Protein AF-A0A2G9LNF2-F1 (afdb_monomer_lite)

Sequence (199 aa):
MGVLDTYPKESLAWLTGKERAQLLYHAELLRQKLEDNHARLCRVHGDFHQHNIMLSEPSANDPADNGITLLDASRFIWGEPADDVICMGINYLHQAIRTTGRFTGPYRELFDEFYNTYVEASHDKAIEQVIPLFFAFRSVVVAHPVFIPDQSDDVRRTMVMLALGLLKEGRFSTRLVDRLLDTMAAQKPSTGDAGGAGA

Radius of gyration: 18.97 Å; chains: 1; bounding box: 48×53×58 Å

pLDDT: mean 91.94, std 11.44, range [39.81, 98.56]

Structure (mmCIF, N/CA/C/O backbone):
data_AF-A0A2G9LNF2-F1
#
_entry.id   AF-A0A2G9LNF2-F1
#
loop_
_atom_site.group_PDB
_atom_site.id
_atom_site.type_symbol
_atom_site.label_atom_id
_atom_site.label_alt_id
_atom_site.label_comp_id
_atom_site.label_asym_id
_atom_site.label_entity_id
_atom_site.label_seq_id
_atom_site.pdbx_PDB_ins_code
_atom_site.Cartn_x
_atom_site.Cartn_y
_atom_site.Cartn_z
_atom_site.occupancy
_atom_site.B_iso_or_equiv
_atom_site.auth_seq_id
_atom_site.auth_comp_id
_atom_site.auth_asym_id
_atom_site.auth_atom_id
_atom_site.pdbx_PDB_model_num
ATOM 1 N N . MET A 1 1 ? -3.919 -12.065 6.248 1.00 78.38 1 MET A N 1
ATOM 2 C CA . MET A 1 1 ? -3.290 -10.939 6.981 1.00 78.38 1 MET A CA 1
ATOM 3 C C . MET A 1 1 ? -2.797 -11.391 8.363 1.00 78.38 1 MET A C 1
ATOM 5 O O . MET A 1 1 ? -3.313 -10.928 9.372 1.00 78.38 1 MET A O 1
ATOM 9 N N . GLY A 1 2 ? -1.799 -12.282 8.432 1.00 85.38 2 GLY A N 1
ATOM 10 C CA . GLY A 1 2 ? -1.292 -12.794 9.722 1.00 85.38 2 GLY A CA 1
ATOM 11 C C . GLY A 1 2 ? -0.537 -11.756 10.565 1.00 85.38 2 GLY A C 1
ATOM 12 O O . GLY A 1 2 ? -0.431 -11.895 11.773 1.00 85.38 2 GLY A O 1
ATOM 13 N N . VAL A 1 3 ? -0.074 -10.659 9.955 1.00 91.50 3 VAL A N 1
ATOM 14 C CA . VAL A 1 3 ? 0.611 -9.558 10.660 1.00 91.50 3 VAL A CA 1
ATOM 15 C C . VAL A 1 3 ? -0.269 -8.860 11.707 1.00 91.50 3 VAL A C 1
ATOM 17 O O . VAL A 1 3 ? 0.235 -8.278 12.656 1.00 91.50 3 VAL A O 1
ATOM 20 N N . LEU A 1 4 ? -1.599 -8.947 11.595 1.00 92.12 4 LEU A N 1
ATOM 21 C CA . LEU A 1 4 ? -2.492 -8.446 12.644 1.00 92.12 4 LEU A CA 1
ATOM 22 C C . LEU A 1 4 ? -2.381 -9.259 13.942 1.00 92.12 4 LEU A C 1
ATOM 24 O O . LEU A 1 4 ? -2.702 -8.749 15.012 1.00 92.12 4 LEU A O 1
ATOM 28 N N . ASP A 1 5 ? -1.931 -10.511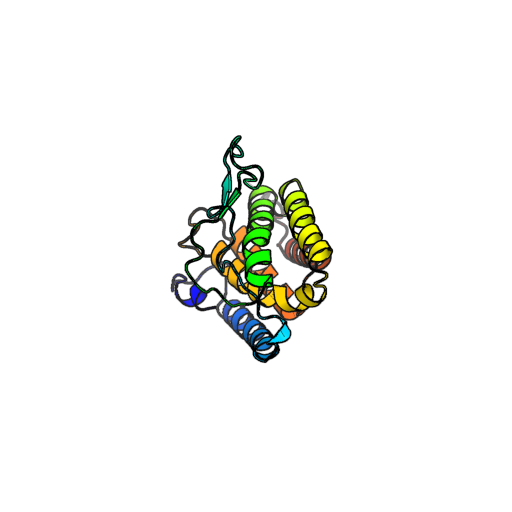 13.871 1.00 92.00 5 ASP A N 1
ATOM 29 C CA . ASP A 1 5 ? -1.792 -11.386 15.038 1.00 92.00 5 ASP A CA 1
ATOM 30 C C . ASP A 1 5 ? -0.547 -11.056 15.869 1.00 92.00 5 ASP A C 1
ATOM 32 O O . ASP A 1 5 ? -0.475 -11.434 17.037 1.00 92.00 5 ASP A O 1
ATOM 36 N N . THR A 1 6 ? 0.390 -10.288 15.300 1.00 94.06 6 THR A N 1
ATOM 37 C CA . THR A 1 6 ? 1.573 -9.761 15.995 1.00 94.06 6 THR A CA 1
ATOM 38 C C . THR A 1 6 ? 1.355 -8.369 16.582 1.00 94.06 6 THR A C 1
ATOM 40 O O . THR A 1 6 ? 2.260 -7.825 17.216 1.00 94.06 6 THR A O 1
ATOM 43 N N . TYR A 1 7 ? 0.167 -7.784 16.400 1.00 94.44 7 TYR A N 1
ATOM 44 C CA . TYR A 1 7 ? -0.181 -6.535 17.066 1.00 94.44 7 TYR A CA 1
ATOM 45 C C . TYR A 1 7 ? -0.212 -6.734 18.587 1.00 94.44 7 TYR A C 1
ATOM 47 O O . TYR A 1 7 ? -0.543 -7.830 19.058 1.00 94.44 7 TYR A O 1
ATOM 55 N N . PRO A 1 8 ? 0.075 -5.677 19.366 1.00 90.31 8 PRO A N 1
ATOM 56 C CA . PRO A 1 8 ? -0.033 -5.754 20.811 1.00 90.31 8 PRO A CA 1
ATOM 57 C C . PRO A 1 8 ? -1.442 -6.179 21.256 1.00 90.31 8 PRO A C 1
ATOM 59 O O . PRO A 1 8 ? -2.438 -5.875 20.594 1.00 90.31 8 PRO A O 1
ATOM 62 N N . LYS A 1 9 ? -1.516 -6.945 22.351 1.00 82.50 9 LYS A N 1
ATOM 63 C CA . LYS A 1 9 ? -2.775 -7.538 22.845 1.00 82.50 9 LYS A CA 1
ATOM 64 C C . LYS A 1 9 ? -3.591 -6.553 23.675 1.00 82.50 9 LYS A C 1
ATOM 66 O O . LYS A 1 9 ? -4.784 -6.765 23.885 1.00 82.50 9 LYS A O 1
ATOM 71 N N . GLU A 1 10 ? -2.943 -5.506 24.168 1.00 84.12 10 GLU A N 1
ATOM 72 C CA . GLU A 1 10 ? -3.578 -4.363 24.793 1.00 84.12 10 GLU A CA 1
ATOM 73 C C . GLU A 1 10 ? -4.520 -3.638 23.825 1.00 84.12 10 GLU A C 1
ATOM 75 O O . GLU A 1 10 ? -4.386 -3.689 22.601 1.00 84.12 10 GLU A O 1
ATOM 80 N N . SER A 1 11 ? -5.516 -2.961 24.394 1.00 80.38 11 SER A N 1
ATOM 81 C CA . SER A 1 11 ? -6.486 -2.205 23.610 1.00 80.38 11 SER A CA 1
ATOM 82 C C . SER A 1 11 ? -5.796 -1.062 22.866 1.00 80.38 11 SER A C 1
ATOM 84 O O . SER A 1 11 ? -5.241 -0.157 23.486 1.00 80.38 11 SER A O 1
ATOM 86 N N . LEU A 1 12 ? -5.895 -1.065 21.537 1.00 90.69 12 LEU A N 1
ATOM 87 C CA . LEU A 1 12 ? -5.416 0.016 20.681 1.00 90.69 12 LEU A CA 1
ATOM 88 C C . LEU A 1 12 ? -6.525 1.062 20.528 1.00 90.69 12 LEU A C 1
ATOM 90 O O . LEU A 1 12 ? -7.573 0.775 19.951 1.00 90.69 12 LEU A O 1
ATOM 94 N N . ALA A 1 13 ? -6.304 2.286 21.016 1.00 91.56 13 ALA A N 1
ATOM 95 C CA . ALA A 1 13 ? -7.302 3.364 20.959 1.00 91.56 13 ALA A CA 1
ATOM 96 C C . ALA A 1 13 ? -7.757 3.699 19.523 1.00 91.56 13 ALA A C 1
ATOM 98 O O . ALA A 1 13 ? -8.878 4.152 19.300 1.00 91.56 13 ALA A O 1
ATOM 99 N N . TRP A 1 14 ? -6.894 3.443 18.541 1.00 93.94 14 TRP A N 1
ATOM 100 C CA . TRP A 1 14 ? -7.096 3.771 17.133 1.00 93.94 14 TRP A CA 1
ATOM 101 C C . TRP A 1 14 ? -7.662 2.621 16.281 1.00 93.94 14 TRP A C 1
ATOM 103 O O . TRP A 1 14 ? -8.062 2.875 15.140 1.00 93.94 14 TRP A O 1
ATOM 113 N N . LEU A 1 15 ? -7.718 1.390 16.815 1.00 95.12 15 LEU A N 1
ATOM 114 C CA . LEU A 1 15 ? -8.215 0.195 16.124 1.00 95.12 15 LEU A CA 1
ATOM 115 C C . LEU A 1 15 ? -9.034 -0.699 17.059 1.00 95.12 15 LEU A C 1
ATOM 117 O O . LEU A 1 15 ? -8.502 -1.441 17.884 1.00 95.12 15 LEU A O 1
ATOM 121 N N . THR A 1 16 ? -10.349 -0.691 16.868 1.00 93.81 16 THR A N 1
ATOM 122 C CA . THR A 1 16 ? -11.268 -1.538 17.630 1.00 93.81 16 THR A CA 1
ATOM 123 C C . THR A 1 16 ? -11.254 -2.990 17.143 1.00 93.81 16 THR A C 1
ATOM 125 O O . THR A 1 16 ? -11.001 -3.284 15.971 1.00 93.81 16 THR A O 1
ATOM 128 N N . GLY A 1 17 ? -11.641 -3.927 18.017 1.00 92.62 17 GLY A N 1
ATOM 129 C CA . GLY A 1 17 ? -11.820 -5.334 17.633 1.00 92.62 17 GLY A CA 1
ATOM 130 C C . GLY A 1 17 ? -12.848 -5.534 16.509 1.00 92.62 17 GLY A C 1
ATOM 131 O O . GLY A 1 17 ? -12.667 -6.398 15.652 1.00 92.62 17 GLY A O 1
ATOM 132 N N . LYS A 1 18 ? -13.891 -4.691 16.453 1.00 94.81 18 LYS A N 1
ATOM 133 C CA . LYS A 1 18 ? -14.892 -4.704 15.375 1.00 94.81 18 LYS A CA 1
ATOM 134 C C . LYS A 1 18 ? -14.287 -4.279 14.035 1.00 94.81 18 LYS A C 1
ATOM 136 O O . LYS A 1 18 ? -14.521 -4.952 13.037 1.00 94.81 18 LYS A O 1
ATOM 141 N N . GLU A 1 19 ? -13.509 -3.198 14.003 1.00 95.69 19 GLU A N 1
ATOM 142 C CA . GLU A 1 19 ? -12.810 -2.745 12.790 1.00 95.69 19 GLU A CA 1
ATOM 143 C C . GLU A 1 19 ? -11.789 -3.798 12.319 1.00 95.69 19 GLU A C 1
ATOM 145 O O . GLU A 1 19 ? -11.748 -4.115 11.129 1.00 95.69 19 GLU A O 1
ATOM 150 N N . ARG A 1 20 ? -11.044 -4.431 13.242 1.00 95.12 20 ARG A N 1
ATOM 151 C CA . ARG A 1 20 ? -10.142 -5.555 12.922 1.00 95.12 20 ARG A CA 1
ATOM 152 C C . ARG A 1 20 ? -10.892 -6.733 12.294 1.00 95.12 20 ARG A C 1
ATOM 154 O O . ARG A 1 20 ? -10.450 -7.264 11.277 1.00 95.12 20 ARG A O 1
ATOM 161 N N . ALA A 1 21 ? -12.030 -7.131 12.862 1.00 95.38 21 ALA A N 1
ATOM 162 C CA . ALA A 1 21 ? -12.852 -8.202 12.302 1.00 95.38 21 ALA A CA 1
ATOM 163 C C . ALA A 1 21 ? -13.387 -7.842 10.904 1.00 95.38 21 ALA A C 1
ATOM 165 O O . ALA A 1 21 ? -13.388 -8.685 10.010 1.00 95.38 21 ALA A O 1
ATOM 166 N N . GLN A 1 22 ? -13.787 -6.584 10.687 1.00 97.56 22 GLN A N 1
ATOM 167 C CA . GLN A 1 22 ? -14.248 -6.112 9.380 1.00 97.56 22 GLN A CA 1
ATOM 168 C C . GLN A 1 22 ? -13.138 -6.130 8.320 1.00 97.56 22 GLN A C 1
ATOM 170 O O . GLN A 1 22 ? -13.400 -6.554 7.196 1.00 97.56 22 GLN A O 1
ATOM 175 N N . LEU A 1 23 ? -11.911 -5.720 8.664 1.00 97.19 23 LEU A N 1
ATOM 176 C CA . LEU A 1 23 ? -10.752 -5.829 7.768 1.00 97.19 23 LEU A CA 1
ATOM 177 C C . LEU A 1 23 ? -10.547 -7.273 7.300 1.00 97.19 23 LEU A C 1
ATOM 179 O O . LEU A 1 23 ? -10.454 -7.528 6.100 1.00 97.19 23 LEU A O 1
ATOM 183 N N . LEU A 1 24 ? -10.499 -8.214 8.248 1.00 97.25 24 LEU A N 1
ATOM 184 C CA . LEU A 1 24 ? -10.294 -9.633 7.956 1.00 97.25 24 LEU A CA 1
ATOM 185 C C . LEU A 1 24 ? -11.430 -10.200 7.097 1.00 97.25 24 LEU A C 1
ATOM 187 O O . LEU A 1 24 ? -11.159 -10.865 6.103 1.00 97.25 24 LEU A O 1
ATOM 191 N N . TYR A 1 25 ? -12.681 -9.880 7.435 1.00 97.75 25 TYR A N 1
ATOM 192 C CA . TYR A 1 25 ? -13.858 -10.324 6.689 1.00 97.75 25 TYR A CA 1
ATOM 193 C C . TYR A 1 25 ? -13.831 -9.863 5.227 1.00 97.75 25 TYR A C 1
ATOM 195 O O . TYR A 1 25 ? -13.941 -10.683 4.319 1.00 97.75 25 TYR A O 1
ATOM 203 N N . HIS A 1 26 ? -13.663 -8.561 4.974 1.00 98.00 26 HIS A N 1
ATOM 204 C CA . HIS A 1 26 ? -13.711 -8.052 3.601 1.00 98.00 26 HIS A CA 1
ATOM 205 C C . HIS A 1 26 ? -12.505 -8.491 2.767 1.00 98.00 26 HIS A C 1
ATOM 207 O O . HIS A 1 26 ? -12.649 -8.751 1.574 1.00 98.00 26 HIS A O 1
ATOM 213 N N . ALA A 1 27 ? -11.329 -8.611 3.380 1.00 97.56 27 ALA A N 1
ATOM 214 C CA . ALA A 1 27 ? -10.168 -9.142 2.686 1.00 97.56 27 ALA A CA 1
ATOM 215 C C . ALA A 1 27 ? -10.327 -10.614 2.318 1.00 97.56 27 ALA A C 1
ATOM 217 O O . ALA A 1 27 ? -9.928 -11.000 1.226 1.00 97.56 27 ALA A O 1
ATOM 218 N N . GLU A 1 28 ? -10.946 -11.419 3.181 1.00 97.06 28 GLU A N 1
ATOM 219 C CA . GLU A 1 28 ? -11.234 -12.817 2.866 1.00 97.06 28 GLU A CA 1
ATOM 220 C C . GLU A 1 28 ? -12.191 -12.940 1.672 1.00 97.06 28 GLU A C 1
ATOM 222 O O . GLU A 1 28 ? -11.937 -13.728 0.764 1.00 97.06 28 GLU A O 1
ATOM 227 N N . LEU A 1 29 ? -13.223 -12.090 1.595 1.00 95.31 29 LEU A N 1
ATOM 228 C CA . LEU A 1 29 ? -14.120 -12.053 0.433 1.00 95.31 29 LEU A CA 1
ATOM 229 C C . LEU A 1 29 ? -13.389 -11.729 -0.877 1.00 95.31 29 LEU A C 1
ATOM 231 O O . LEU A 1 29 ? -13.746 -12.269 -1.923 1.00 95.31 29 LEU A O 1
ATOM 235 N N . LEU A 1 30 ? -12.398 -10.833 -0.853 1.00 94.62 30 LEU A N 1
ATOM 236 C CA . LEU A 1 30 ? -11.597 -10.534 -2.043 1.00 94.62 30 LEU A CA 1
ATOM 237 C C . LEU A 1 30 ? -10.588 -11.640 -2.346 1.00 94.62 30 LEU A C 1
ATOM 239 O O . LEU A 1 30 ? -10.430 -11.995 -3.509 1.00 94.62 30 LEU A O 1
ATOM 243 N N . ARG A 1 31 ? -9.955 -12.225 -1.323 1.00 94.94 31 ARG A N 1
ATOM 244 C CA . ARG A 1 31 ? -9.024 -13.348 -1.483 1.00 94.94 31 ARG A CA 1
ATOM 245 C C . ARG A 1 31 ? -9.693 -14.513 -2.212 1.00 94.94 31 ARG A C 1
ATOM 247 O O . ARG A 1 31 ? -9.123 -15.017 -3.171 1.00 94.94 31 ARG A O 1
ATOM 254 N N . GLN A 1 32 ? -10.917 -14.872 -1.822 1.00 94.00 32 GLN A N 1
ATOM 255 C CA . GLN A 1 32 ? -11.685 -15.942 -2.470 1.00 94.00 32 GLN A CA 1
ATOM 256 C C . GLN A 1 32 ? -11.945 -15.672 -3.958 1.00 94.00 32 GLN A C 1
ATOM 258 O O . GLN A 1 32 ? -11.904 -16.594 -4.762 1.00 94.00 32 GLN A O 1
ATOM 263 N N . LYS A 1 33 ? -12.155 -14.411 -4.361 1.00 89.25 33 LYS A N 1
ATOM 264 C CA . LYS A 1 33 ? -12.329 -14.054 -5.783 1.00 89.25 33 LYS A CA 1
ATOM 265 C C . LYS A 1 33 ? -11.050 -14.213 -6.610 1.00 89.25 33 LYS A C 1
ATOM 267 O O . LYS A 1 33 ? -11.134 -14.283 -7.832 1.00 89.25 33 LYS A O 1
ATOM 272 N N . LEU A 1 34 ? -9.884 -14.202 -5.965 1.00 87.88 34 LEU A N 1
ATOM 273 C CA . LEU A 1 34 ? -8.579 -14.283 -6.623 1.00 87.88 34 LEU A CA 1
ATOM 274 C C . LEU A 1 34 ? -7.996 -15.695 -6.622 1.00 87.88 34 LEU A C 1
ATOM 276 O O . LEU A 1 34 ? -7.073 -15.942 -7.390 1.00 87.88 34 LEU A O 1
ATOM 280 N N . GLU A 1 35 ? -8.519 -16.594 -5.785 1.00 86.00 35 GLU A N 1
ATOM 281 C CA . GLU A 1 35 ? -7.961 -17.931 -5.554 1.00 86.00 35 GLU A CA 1
ATOM 282 C C . GLU A 1 35 ? -7.787 -18.729 -6.854 1.00 86.00 35 GLU A C 1
ATOM 284 O O . GLU A 1 35 ? -6.723 -19.297 -7.075 1.00 86.00 35 GLU A O 1
ATOM 289 N N . ASP A 1 36 ? -8.763 -18.648 -7.762 1.00 84.25 36 ASP A N 1
ATOM 290 C CA . ASP A 1 36 ? -8.740 -19.363 -9.045 1.00 84.25 36 ASP A CA 1
ATOM 291 C C . ASP A 1 36 ? -8.249 -18.504 -10.229 1.00 84.25 36 ASP A C 1
ATOM 293 O O . ASP A 1 36 ? -8.275 -18.934 -11.386 1.00 84.25 36 ASP A O 1
ATOM 297 N N . ASN A 1 37 ? -7.798 -17.266 -9.987 1.00 86.38 37 ASN A N 1
ATOM 298 C CA . ASN A 1 37 ? -7.391 -16.348 -11.054 1.00 86.38 37 ASN A CA 1
ATOM 299 C C . ASN A 1 37 ? -5.924 -16.545 -11.469 1.00 86.38 37 ASN A C 1
ATOM 301 O O . ASN A 1 37 ? -5.087 -15.644 -11.373 1.00 86.38 37 ASN A O 1
ATOM 305 N N . HIS A 1 38 ? -5.612 -17.736 -11.977 1.00 89.19 38 HIS A N 1
ATOM 306 C CA . HIS A 1 38 ? -4.252 -18.107 -12.384 1.00 89.19 38 HIS A CA 1
ATOM 307 C C . HIS A 1 38 ? -3.701 -17.260 -13.540 1.00 89.19 38 HIS A C 1
ATOM 309 O O . HIS A 1 38 ? -2.488 -17.177 -13.710 1.00 89.19 38 HIS A O 1
ATOM 315 N N . ALA A 1 39 ? -4.566 -16.600 -14.319 1.00 91.06 39 ALA A N 1
ATOM 316 C CA . ALA A 1 39 ? -4.159 -15.743 -15.434 1.00 91.06 39 ALA A CA 1
ATOM 317 C C . ALA A 1 39 ? -3.320 -14.530 -14.994 1.00 91.06 39 ALA A C 1
ATOM 319 O O . ALA A 1 39 ? -2.625 -13.937 -15.815 1.00 91.06 39 ALA A O 1
ATOM 320 N N . ARG A 1 40 ? -3.384 -14.161 -13.709 1.00 92.00 40 ARG A N 1
ATOM 321 C CA . ARG A 1 40 ? -2.615 -13.055 -13.125 1.00 92.00 40 ARG A CA 1
ATOM 322 C C . ARG A 1 40 ? -1.340 -13.501 -12.418 1.00 92.00 40 ARG A C 1
ATOM 324 O O . ARG A 1 40 ? -0.603 -12.653 -11.927 1.00 92.00 40 ARG A O 1
ATOM 331 N N . LEU A 1 41 ? -1.087 -14.808 -12.340 1.00 92.56 41 LEU A N 1
ATOM 332 C CA . LEU A 1 41 ? 0.102 -15.331 -11.686 1.00 92.56 41 LEU A CA 1
ATOM 333 C C . LEU A 1 4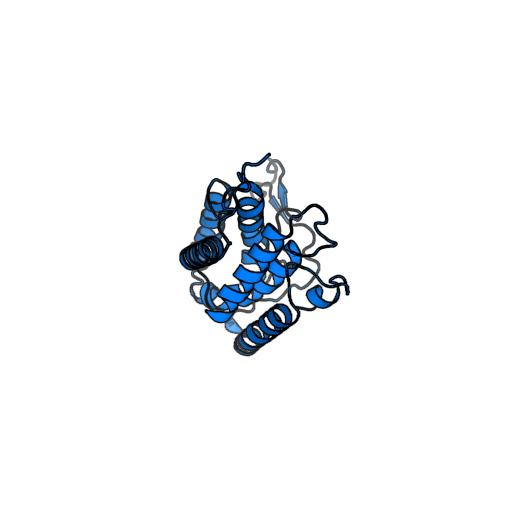1 ? 1.339 -14.912 -12.483 1.00 92.56 41 LEU A C 1
ATOM 335 O O . LEU A 1 41 ? 1.521 -15.323 -13.629 1.00 92.56 41 LEU A O 1
ATOM 339 N N . CYS A 1 42 ? 2.204 -14.112 -11.871 1.00 93.56 42 CYS A N 1
ATOM 340 C CA . CYS A 1 42 ? 3.442 -13.671 -12.493 1.00 93.56 42 CYS A CA 1
ATOM 341 C C . CYS A 1 42 ? 4.618 -13.810 -11.536 1.00 93.56 42 CYS A C 1
ATOM 343 O O . CYS A 1 42 ? 4.457 -14.088 -10.342 1.00 93.56 42 CYS A O 1
ATOM 345 N N . ARG A 1 43 ? 5.822 -13.621 -12.082 1.00 95.12 43 ARG A N 1
ATOM 346 C CA . ARG A 1 43 ? 7.000 -13.497 -11.240 1.00 95.12 43 ARG A CA 1
ATOM 347 C C . ARG A 1 43 ? 6.926 -12.178 -10.478 1.00 95.12 43 ARG A C 1
ATOM 349 O O . ARG A 1 43 ? 6.701 -11.142 -11.097 1.00 95.12 43 ARG A O 1
ATOM 356 N N . VAL A 1 44 ? 7.122 -12.238 -9.169 1.00 95.44 44 VAL A N 1
ATOM 357 C CA . VAL A 1 44 ? 7.089 -11.079 -8.265 1.00 95.44 44 VAL A CA 1
ATOM 358 C C . VAL A 1 44 ? 8.349 -11.041 -7.409 1.00 95.44 44 VAL A C 1
ATOM 360 O O . VAL A 1 44 ? 9.043 -12.049 -7.256 1.00 95.44 44 VAL A O 1
ATOM 363 N N . HIS A 1 45 ? 8.646 -9.871 -6.863 1.00 96.12 45 HIS A N 1
ATOM 364 C CA . HIS A 1 45 ? 9.647 -9.673 -5.826 1.00 96.12 45 HIS A CA 1
ATOM 365 C C . HIS A 1 45 ? 9.112 -10.103 -4.451 1.00 96.12 45 HIS A C 1
ATOM 367 O O . HIS A 1 45 ? 9.856 -10.655 -3.641 1.00 96.12 45 HIS A O 1
ATOM 373 N N . GLY A 1 46 ? 7.836 -9.818 -4.162 1.00 93.00 46 GLY A N 1
ATOM 374 C CA . GLY A 1 46 ? 7.147 -10.169 -2.912 1.00 93.00 46 GLY A CA 1
ATOM 375 C C . GLY A 1 46 ? 7.451 -9.245 -1.724 1.00 93.00 46 GLY A C 1
ATOM 376 O O . GLY A 1 46 ? 6.866 -9.396 -0.647 1.00 93.00 46 GLY A O 1
ATOM 377 N N . ASP A 1 47 ? 8.352 -8.274 -1.901 1.00 94.31 47 ASP A N 1
ATOM 378 C CA . ASP A 1 47 ? 8.670 -7.238 -0.907 1.00 94.31 47 ASP A CA 1
ATOM 379 C C . ASP A 1 47 ? 9.288 -5.989 -1.556 1.00 94.31 47 ASP A C 1
ATOM 381 O O . ASP A 1 47 ? 10.302 -5.449 -1.111 1.00 94.31 47 ASP A O 1
ATOM 385 N N . PHE A 1 48 ? 8.694 -5.556 -2.668 1.00 95.56 48 PHE A N 1
ATOM 386 C CA . PHE A 1 48 ? 9.181 -4.448 -3.487 1.00 95.56 48 PHE A CA 1
ATOM 387 C C . PHE A 1 48 ? 8.926 -3.076 -2.833 1.00 95.56 48 PHE A C 1
ATOM 389 O O . PHE A 1 48 ? 8.062 -2.312 -3.254 1.00 95.56 48 PHE A O 1
ATOM 396 N N . HIS A 1 49 ? 9.647 -2.758 -1.759 1.00 94.25 49 HIS A N 1
ATOM 397 C CA . HIS A 1 49 ? 9.631 -1.439 -1.119 1.00 94.25 49 HIS A CA 1
ATOM 398 C C . HIS A 1 49 ? 10.973 -0.719 -1.265 1.00 94.25 49 HIS A C 1
ATOM 400 O O . HIS A 1 49 ? 12.012 -1.342 -1.469 1.00 94.25 49 HIS A O 1
ATOM 406 N N . GLN A 1 50 ? 10.974 0.598 -1.053 1.00 92.69 50 GLN A N 1
ATOM 407 C CA . GLN A 1 50 ? 12.140 1.473 -1.235 1.00 92.69 50 GLN A CA 1
ATOM 408 C C . GLN A 1 50 ? 13.429 1.006 -0.529 1.00 92.69 50 GLN A C 1
ATOM 410 O O . GLN A 1 50 ? 14.510 1.195 -1.070 1.00 92.69 50 GLN A O 1
ATOM 415 N N . HIS A 1 51 ? 13.349 0.350 0.639 1.00 92.62 51 HIS A N 1
ATOM 416 C CA . HIS A 1 51 ? 14.549 -0.135 1.346 1.00 92.62 51 HIS A CA 1
ATOM 417 C C . HIS A 1 51 ? 15.213 -1.361 0.693 1.00 92.62 51 HIS A C 1
ATOM 419 O O . HIS A 1 51 ? 16.313 -1.729 1.087 1.00 92.62 51 HIS A O 1
ATOM 425 N N . ASN A 1 52 ? 14.564 -1.969 -0.304 1.00 96.25 52 ASN A N 1
ATOM 426 C CA . ASN A 1 52 ? 15.087 -3.090 -1.087 1.00 96.25 52 ASN A CA 1
ATOM 427 C C . ASN A 1 52 ? 15.596 -2.638 -2.464 1.00 96.25 52 ASN A C 1
ATOM 429 O O . ASN A 1 52 ? 15.895 -3.471 -3.315 1.00 96.25 52 ASN A O 1
ATOM 433 N N . ILE A 1 53 ? 15.704 -1.326 -2.695 1.00 95.38 53 ILE A N 1
ATOM 434 C CA . ILE A 1 53 ? 16.242 -0.760 -3.930 1.00 95.38 53 ILE A CA 1
ATOM 435 C C . ILE A 1 53 ? 17.545 -0.044 -3.603 1.00 95.38 53 ILE A C 1
ATOM 437 O O . ILE A 1 53 ? 17.561 0.933 -2.856 1.00 95.38 53 ILE A O 1
ATOM 441 N N . MET A 1 54 ? 18.636 -0.531 -4.184 1.00 95.69 54 MET A N 1
ATOM 442 C CA . MET A 1 54 ? 19.920 0.152 -4.165 1.00 95.69 54 MET A CA 1
ATOM 443 C C . MET A 1 54 ? 20.087 0.933 -5.463 1.00 95.69 54 MET A C 1
ATOM 445 O O . MET A 1 54 ? 19.887 0.385 -6.549 1.00 95.69 54 MET A O 1
ATOM 449 N N . LEU A 1 55 ? 20.471 2.199 -5.327 1.00 95.06 55 LEU A N 1
ATOM 450 C CA . LEU A 1 55 ? 20.813 3.070 -6.442 1.00 95.06 55 LEU A CA 1
ATOM 451 C C . LEU A 1 55 ? 22.330 3.264 -6.470 1.00 95.06 55 LEU A C 1
ATOM 453 O O . LEU A 1 55 ? 22.932 3.612 -5.452 1.00 95.06 55 LEU A O 1
ATOM 457 N N . SER A 1 56 ? 22.936 3.043 -7.628 1.00 93.81 56 SER A N 1
ATOM 458 C CA . SER A 1 56 ? 24.356 3.253 -7.892 1.00 93.81 56 SER A CA 1
ATOM 459 C C . SER A 1 56 ? 24.555 3.974 -9.219 1.00 93.81 56 SER A C 1
ATOM 461 O O . SER A 1 56 ? 23.645 4.060 -10.040 1.00 93.81 56 SER A O 1
ATOM 463 N N . GLU A 1 57 ? 25.764 4.482 -9.443 1.00 94.06 57 GLU A N 1
ATOM 464 C CA . GLU A 1 57 ? 26.146 4.954 -10.774 1.00 94.06 57 GLU A CA 1
ATOM 465 C C . GLU A 1 57 ? 26.119 3.775 -11.764 1.00 94.06 57 GLU A C 1
ATOM 467 O O . GLU A 1 57 ? 26.660 2.713 -11.431 1.00 94.06 57 GLU A O 1
ATOM 472 N N . PRO A 1 58 ? 25.518 3.932 -12.957 1.00 92.12 58 PRO A N 1
ATOM 473 C CA . PRO A 1 58 ? 25.561 2.918 -14.005 1.00 92.12 58 PRO A CA 1
ATOM 474 C C . PRO A 1 58 ? 26.998 2.533 -14.376 1.00 92.12 58 PRO A C 1
ATOM 476 O O . PRO A 1 58 ? 27.871 3.393 -14.538 1.00 92.12 58 PRO A O 1
ATOM 479 N N . SER A 1 59 ? 27.260 1.238 -14.553 1.00 89.56 59 SER A N 1
ATOM 480 C CA . SER A 1 59 ? 28.565 0.748 -14.989 1.00 89.56 59 SER A CA 1
ATOM 481 C C . SER A 1 59 ? 28.930 1.250 -16.390 1.00 89.56 59 SER A C 1
ATOM 483 O O . SER A 1 59 ? 28.298 0.910 -17.386 1.00 89.56 59 SER A O 1
ATOM 485 N N . ALA A 1 60 ? 30.056 1.962 -16.505 1.00 88.62 60 ALA A N 1
ATOM 486 C CA . ALA A 1 60 ? 30.607 2.364 -17.804 1.00 88.62 60 ALA A CA 1
ATOM 487 C C . ALA A 1 60 ? 31.000 1.172 -18.706 1.00 88.62 60 ALA A C 1
ATOM 489 O O . ALA A 1 60 ? 31.187 1.345 -19.909 1.00 88.62 60 ALA A O 1
ATOM 490 N N . ASN A 1 61 ? 31.142 -0.027 -18.129 1.00 92.88 61 ASN A N 1
ATOM 491 C CA . ASN A 1 61 ? 31.544 -1.245 -18.834 1.00 92.88 61 ASN A CA 1
ATOM 492 C C . ASN A 1 61 ? 30.365 -2.181 -19.150 1.00 92.88 61 ASN A C 1
ATOM 494 O O . ASN A 1 61 ? 30.570 -3.175 -19.845 1.00 92.88 61 ASN A O 1
ATOM 498 N N . ASP A 1 62 ? 29.161 -1.889 -18.650 1.00 90.62 62 ASP A N 1
ATOM 499 C CA . ASP A 1 62 ? 27.944 -2.647 -18.946 1.00 90.62 62 ASP A CA 1
ATOM 500 C C . ASP A 1 62 ? 26.812 -1.685 -19.339 1.00 90.62 62 ASP A C 1
ATOM 502 O O . ASP A 1 62 ? 26.150 -1.122 -18.472 1.00 90.62 62 ASP A O 1
ATOM 506 N N . PRO A 1 63 ? 26.554 -1.499 -20.646 1.00 87.25 63 PRO A N 1
ATOM 507 C CA . PRO A 1 63 ? 25.491 -0.619 -21.125 1.00 87.25 63 PRO A CA 1
ATOM 508 C C . PRO A 1 63 ? 24.075 -1.032 -20.694 1.00 87.25 63 PRO A C 1
ATOM 510 O O . PRO A 1 63 ? 23.146 -0.248 -20.880 1.00 87.25 63 PRO A O 1
ATOM 513 N N . ALA A 1 64 ? 23.883 -2.261 -20.199 1.00 90.06 64 ALA A N 1
ATOM 514 C CA . ALA A 1 64 ? 22.598 -2.735 -19.694 1.00 90.06 64 ALA A CA 1
ATOM 515 C C . ALA A 1 64 ? 22.387 -2.413 -18.205 1.00 90.06 64 ALA A C 1
ATOM 517 O O . ALA A 1 64 ? 21.255 -2.501 -17.724 1.00 90.06 64 ALA A O 1
ATOM 518 N N . ASP A 1 65 ? 23.444 -2.037 -17.483 1.00 91.81 65 ASP A N 1
ATOM 519 C CA . ASP A 1 65 ? 23.345 -1.586 -16.102 1.00 91.81 65 ASP A CA 1
ATOM 520 C C . ASP A 1 65 ? 22.705 -0.194 -16.060 1.00 91.81 65 ASP A C 1
ATOM 522 O O . ASP A 1 65 ? 23.217 0.773 -16.620 1.00 91.81 65 ASP A O 1
ATOM 526 N N . ASN A 1 66 ? 21.557 -0.095 -15.399 1.00 92.19 66 ASN A N 1
ATOM 527 C CA . ASN A 1 66 ? 20.825 1.154 -15.211 1.00 92.19 66 ASN A CA 1
ATOM 528 C C . ASN A 1 66 ? 21.035 1.754 -13.810 1.00 92.19 66 ASN A C 1
ATOM 530 O O . ASN A 1 66 ? 20.325 2.688 -13.440 1.00 92.19 66 ASN A O 1
ATOM 534 N N . GLY A 1 67 ? 21.980 1.217 -13.031 1.00 94.38 67 GLY A N 1
ATOM 535 C CA . GLY A 1 67 ? 22.271 1.669 -11.676 1.00 94.38 67 GLY A CA 1
ATOM 536 C C . GLY A 1 67 ? 21.223 1.253 -10.641 1.00 94.38 67 GLY A C 1
ATOM 537 O O . GLY A 1 67 ? 21.241 1.765 -9.524 1.00 94.38 67 GLY A O 1
ATOM 538 N N . ILE A 1 68 ? 20.293 0.352 -10.981 1.00 94.75 68 ILE A N 1
ATOM 539 C CA . ILE A 1 68 ? 19.240 -0.121 -10.075 1.00 94.75 68 ILE A CA 1
ATOM 540 C C . ILE A 1 68 ? 19.483 -1.588 -9.732 1.00 94.75 68 ILE A C 1
ATOM 542 O O . ILE A 1 68 ? 19.411 -2.469 -10.586 1.00 94.75 68 ILE A O 1
ATOM 546 N N . THR A 1 69 ? 19.691 -1.869 -8.447 1.00 94.38 69 THR A N 1
ATOM 547 C CA . THR A 1 69 ? 19.769 -3.239 -7.924 1.00 94.38 69 THR A CA 1
ATOM 548 C C . THR A 1 69 ? 18.630 -3.501 -6.948 1.00 94.38 69 THR A C 1
ATOM 550 O O . THR A 1 69 ? 18.438 -2.752 -5.991 1.00 94.38 69 THR A O 1
ATOM 553 N N . LEU A 1 70 ? 17.892 -4.592 -7.170 1.00 94.44 70 LEU A N 1
ATOM 554 C CA . LEU A 1 70 ? 16.853 -5.069 -6.257 1.00 94.44 70 LEU A CA 1
ATOM 555 C C . LEU A 1 70 ? 17.437 -6.097 -5.282 1.00 94.44 70 LEU A C 1
ATOM 557 O O . LEU A 1 70 ? 18.095 -7.053 -5.695 1.00 94.44 70 LEU A O 1
ATOM 561 N N . LEU A 1 71 ? 17.190 -5.894 -3.993 1.00 95.50 71 LEU A N 1
ATOM 562 C CA . LEU A 1 71 ? 17.671 -6.722 -2.890 1.00 95.50 71 LEU A CA 1
ATOM 563 C C . LEU A 1 71 ? 16.511 -7.503 -2.258 1.00 95.50 71 LEU A C 1
ATOM 565 O O . LEU A 1 71 ? 15.365 -7.092 -2.329 1.00 95.50 71 LEU A O 1
ATOM 569 N N . ASP A 1 72 ? 16.814 -8.616 -1.592 1.00 94.00 72 ASP A N 1
ATOM 570 C CA . ASP A 1 72 ? 15.852 -9.368 -0.765 1.00 94.00 72 ASP A CA 1
ATOM 571 C C . ASP A 1 72 ? 14.566 -9.858 -1.479 1.00 94.00 72 ASP A C 1
ATOM 573 O O . ASP A 1 72 ? 13.462 -9.863 -0.935 1.00 94.00 72 ASP A O 1
ATOM 577 N N . ALA A 1 73 ? 14.707 -10.367 -2.706 1.00 89.44 73 ALA A N 1
ATOM 578 C CA . ALA A 1 73 ? 13.643 -11.093 -3.414 1.00 89.44 73 ALA A CA 1
ATOM 579 C C . ALA A 1 73 ? 13.514 -12.561 -2.932 1.00 89.44 73 ALA A C 1
ATOM 581 O O . ALA A 1 73 ? 13.474 -13.496 -3.735 1.00 89.44 73 ALA A O 1
ATOM 582 N N . SER A 1 74 ? 13.532 -12.785 -1.612 1.00 85.94 74 SER A N 1
ATOM 583 C CA . SER A 1 74 ? 13.714 -14.112 -0.997 1.00 85.94 74 SER A CA 1
ATOM 584 C C . SER A 1 74 ? 12.417 -14.827 -0.582 1.00 85.94 74 SER A C 1
ATOM 586 O O . SER A 1 74 ? 12.448 -16.020 -0.279 1.00 85.94 74 SER A O 1
ATOM 588 N N . ARG A 1 75 ? 11.269 -14.133 -0.568 1.00 82.56 75 ARG A N 1
ATOM 589 C CA . ARG A 1 75 ? 10.021 -14.633 0.045 1.00 82.56 75 ARG A CA 1
ATOM 590 C C . ARG A 1 75 ? 9.293 -15.677 -0.800 1.00 82.56 75 ARG A C 1
ATOM 592 O O . ARG A 1 75 ? 9.062 -16.797 -0.356 1.00 82.56 75 ARG A O 1
ATOM 599 N N . PHE A 1 76 ? 8.877 -15.285 -1.997 1.00 83.50 76 PHE A N 1
ATOM 600 C CA . PHE A 1 76 ? 8.180 -16.122 -2.968 1.00 83.50 76 PHE A CA 1
ATOM 601 C C . PHE A 1 76 ? 8.388 -15.529 -4.358 1.00 83.50 76 PHE A C 1
ATOM 603 O O . PHE A 1 76 ? 8.528 -14.320 -4.505 1.00 83.50 76 PHE A O 1
ATOM 610 N N . ILE A 1 77 ? 8.419 -16.389 -5.374 1.00 88.75 77 ILE A N 1
ATOM 611 C CA . ILE A 1 77 ? 8.723 -15.975 -6.750 1.00 88.75 77 ILE A CA 1
ATOM 612 C C . ILE A 1 77 ? 7.495 -15.920 -7.653 1.00 88.75 77 ILE A C 1
ATOM 614 O O . ILE A 1 77 ? 7.598 -15.361 -8.731 1.00 88.75 77 ILE A O 1
ATOM 618 N N . TRP A 1 78 ? 6.359 -16.488 -7.241 1.00 93.44 78 TRP A N 1
ATOM 619 C CA . TRP A 1 78 ? 5.109 -16.483 -8.002 1.00 93.44 78 TRP A CA 1
ATOM 620 C C . TRP A 1 78 ? 4.011 -15.869 -7.151 1.00 93.44 78 TRP A C 1
ATOM 622 O O . TRP A 1 78 ? 3.794 -16.300 -6.019 1.00 93.44 78 TRP A O 1
ATOM 632 N N . GLY A 1 79 ? 3.333 -14.866 -7.690 1.00 93.06 79 GLY A N 1
ATOM 633 C CA . GLY A 1 79 ? 2.310 -14.145 -6.956 1.00 93.06 79 GLY A CA 1
ATOM 634 C C . GLY A 1 79 ? 1.503 -13.226 -7.851 1.00 93.06 79 GLY A C 1
ATOM 635 O O . GLY A 1 79 ? 1.473 -13.379 -9.072 1.00 93.06 79 GLY A O 1
ATOM 636 N N . GLU A 1 80 ? 0.825 -12.288 -7.206 1.00 94.94 80 GLU A N 1
ATOM 637 C CA . GLU A 1 80 ? -0.047 -11.329 -7.861 1.00 94.94 80 GLU A CA 1
ATOM 638 C C . GLU A 1 80 ? 0.682 -9.974 -7.953 1.00 94.94 80 GLU A C 1
ATOM 640 O O . GLU A 1 80 ? 1.229 -9.513 -6.945 1.00 94.94 80 GLU A O 1
ATOM 645 N N . PRO A 1 81 ? 0.741 -9.339 -9.139 1.00 95.94 81 PRO A N 1
ATOM 646 C CA . PRO A 1 81 ? 1.561 -8.145 -9.353 1.00 95.94 81 PRO A CA 1
ATOM 647 C C . PRO A 1 81 ? 1.155 -6.922 -8.516 1.00 95.94 81 PRO A C 1
ATOM 649 O O . PRO A 1 81 ? 2.000 -6.071 -8.232 1.00 95.94 81 PRO A O 1
ATOM 652 N N . ALA A 1 82 ? -0.107 -6.813 -8.096 1.00 96.75 82 ALA A N 1
ATOM 653 C CA . ALA A 1 82 ? -0.565 -5.739 -7.224 1.00 96.75 82 ALA A CA 1
ATOM 654 C C . ALA A 1 82 ? 0.108 -5.772 -5.851 1.00 96.75 82 ALA A C 1
ATOM 656 O O . ALA A 1 82 ? 0.154 -4.724 -5.208 1.00 96.75 82 ALA A O 1
ATOM 657 N N . ASP A 1 83 ? 0.654 -6.910 -5.404 1.00 95.56 83 ASP A N 1
ATOM 658 C CA . ASP A 1 83 ? 1.452 -6.926 -4.178 1.00 95.56 83 ASP A CA 1
ATOM 659 C C . ASP A 1 83 ? 2.700 -6.051 -4.318 1.00 95.56 83 ASP A C 1
ATOM 661 O O . ASP A 1 83 ? 2.905 -5.163 -3.497 1.00 95.56 83 ASP A O 1
ATOM 665 N N . ASP A 1 84 ? 3.490 -6.228 -5.381 1.00 96.81 84 ASP A N 1
ATOM 666 C CA . ASP A 1 84 ? 4.699 -5.428 -5.610 1.00 96.81 84 ASP A CA 1
ATOM 667 C C . ASP A 1 84 ? 4.354 -3.959 -5.880 1.00 96.81 84 ASP A C 1
ATOM 669 O O . ASP A 1 84 ? 4.938 -3.060 -5.268 1.00 96.81 84 ASP A O 1
ATOM 673 N N . VAL A 1 85 ? 3.357 -3.703 -6.737 1.00 97.81 85 VAL A N 1
ATOM 674 C CA . VAL A 1 85 ? 2.914 -2.336 -7.063 1.00 97.81 85 VAL A CA 1
ATOM 675 C C . VAL A 1 85 ? 2.500 -1.589 -5.793 1.00 97.81 85 VAL A C 1
ATOM 677 O O . VAL A 1 85 ? 2.900 -0.445 -5.570 1.00 97.81 85 VAL A O 1
ATOM 680 N N . ILE A 1 86 ? 1.731 -2.226 -4.912 1.00 97.94 86 ILE A N 1
ATOM 681 C CA . ILE A 1 86 ? 1.256 -1.572 -3.691 1.00 97.94 86 ILE A CA 1
ATOM 682 C C . ILE A 1 86 ? 2.286 -1.602 -2.568 1.00 97.94 86 ILE A C 1
ATOM 684 O O . ILE A 1 86 ? 2.294 -0.677 -1.757 1.00 97.94 86 ILE A O 1
ATOM 688 N N . CYS A 1 87 ? 3.195 -2.576 -2.537 1.00 96.81 87 CYS A N 1
ATOM 689 C CA . CYS A 1 87 ? 4.330 -2.573 -1.619 1.00 96.81 87 CYS A CA 1
ATOM 690 C C . CYS A 1 87 ? 5.157 -1.289 -1.776 1.00 96.81 87 CYS A C 1
ATOM 692 O O . CYS A 1 87 ? 5.499 -0.663 -0.771 1.00 96.81 87 CYS A O 1
ATOM 694 N N . MET A 1 88 ? 5.395 -0.838 -3.011 1.00 97.44 88 MET A N 1
ATOM 695 C CA . MET A 1 88 ? 6.033 0.455 -3.260 1.00 97.44 88 MET A CA 1
ATOM 696 C C . MET A 1 88 ? 5.059 1.612 -3.019 1.00 97.44 88 MET A C 1
ATOM 698 O O . MET A 1 88 ? 5.311 2.479 -2.182 1.00 97.44 88 MET A O 1
ATOM 702 N N . GLY A 1 89 ? 3.916 1.611 -3.714 1.00 97.88 89 GLY A N 1
ATOM 703 C CA . GLY A 1 89 ? 3.006 2.757 -3.752 1.00 97.88 89 GLY A CA 1
ATOM 704 C C . GLY A 1 89 ? 2.485 3.187 -2.378 1.00 97.88 89 GLY A C 1
ATOM 705 O O . GLY A 1 89 ? 2.358 4.381 -2.097 1.00 97.88 89 GLY A O 1
ATOM 706 N N . ILE A 1 90 ? 2.237 2.242 -1.468 1.00 97.75 90 ILE A N 1
ATOM 707 C CA . ILE A 1 90 ? 1.743 2.589 -0.134 1.00 97.75 90 ILE A CA 1
ATOM 708 C C . ILE A 1 90 ? 2.758 3.385 0.690 1.00 97.75 90 ILE A C 1
ATOM 710 O O . ILE A 1 90 ? 2.336 4.165 1.537 1.00 97.75 90 ILE A O 1
ATOM 714 N N . ASN A 1 91 ? 4.067 3.234 0.451 1.00 97.31 91 ASN A N 1
ATOM 715 C CA . ASN A 1 91 ? 5.087 3.996 1.174 1.00 97.31 91 ASN A CA 1
ATOM 716 C C . ASN A 1 91 ? 5.013 5.485 0.815 1.00 97.31 91 ASN A C 1
ATOM 718 O O . ASN A 1 91 ? 5.103 6.333 1.703 1.00 97.31 91 ASN A O 1
ATOM 722 N N . TYR A 1 92 ? 4.737 5.817 -0.450 1.00 97.94 92 TYR A N 1
ATOM 723 C CA . TYR A 1 92 ? 4.482 7.199 -0.856 1.00 97.94 92 TYR A CA 1
ATOM 724 C C . TYR A 1 92 ? 3.221 7.759 -0.193 1.00 97.94 92 TYR A C 1
ATOM 726 O O . TYR A 1 92 ? 3.260 8.829 0.416 1.00 97.94 92 TYR A O 1
ATOM 734 N N . LEU A 1 93 ? 2.109 7.018 -0.239 1.00 98.00 93 LEU A N 1
ATOM 735 C CA . LEU A 1 93 ? 0.865 7.441 0.409 1.00 98.00 93 LEU A CA 1
ATOM 736 C C . LEU A 1 93 ? 1.065 7.636 1.915 1.00 98.00 93 LEU A C 1
ATOM 738 O O . LEU A 1 93 ? 0.692 8.670 2.465 1.00 98.00 93 LEU A O 1
ATOM 742 N N . HIS A 1 94 ? 1.685 6.665 2.580 1.00 97.69 94 HIS A N 1
ATOM 743 C CA . HIS A 1 94 ? 1.982 6.701 4.007 1.00 97.69 94 HIS A CA 1
ATOM 744 C C . HIS A 1 94 ? 2.815 7.924 4.378 1.00 97.69 94 HIS A C 1
ATOM 746 O O . HIS A 1 94 ? 2.461 8.640 5.315 1.00 97.69 94 HIS A O 1
ATOM 752 N N . GLN A 1 95 ? 3.859 8.225 3.608 1.00 97.12 95 GLN A N 1
ATOM 753 C CA . GLN A 1 95 ? 4.707 9.379 3.861 1.00 97.12 95 GLN A CA 1
ATOM 754 C C . GLN A 1 95 ? 3.987 10.715 3.596 1.00 97.12 95 GLN A C 1
ATOM 756 O O . GLN A 1 95 ? 4.168 11.668 4.360 1.00 97.12 95 GLN A O 1
ATOM 761 N N . ALA A 1 96 ? 3.108 10.786 2.591 1.00 97.31 96 ALA A N 1
ATOM 762 C CA . ALA A 1 96 ? 2.242 11.946 2.364 1.00 97.31 96 ALA A CA 1
ATOM 763 C C . ALA A 1 96 ? 1.310 12.199 3.562 1.00 97.31 96 ALA A C 1
ATOM 765 O O . ALA A 1 96 ? 1.223 13.320 4.071 1.00 97.31 96 ALA A O 1
ATOM 766 N N . ILE A 1 97 ? 0.673 11.138 4.073 1.00 97.06 97 ILE A N 1
ATOM 767 C CA . ILE A 1 97 ? -0.225 11.212 5.231 1.00 97.06 97 ILE A CA 1
ATOM 768 C C . ILE A 1 97 ? 0.545 11.576 6.503 1.00 97.06 97 ILE A C 1
ATOM 770 O O . ILE A 1 97 ? 0.085 12.429 7.258 1.00 97.06 97 ILE A O 1
ATOM 774 N N . ARG A 1 98 ? 1.730 10.996 6.732 1.00 95.44 98 ARG A N 1
ATOM 775 C CA . ARG A 1 98 ? 2.581 11.337 7.886 1.00 95.44 98 ARG A CA 1
ATOM 776 C C . ARG A 1 98 ? 2.984 12.807 7.914 1.00 95.44 98 ARG A C 1
ATOM 778 O O . ARG A 1 98 ? 3.089 13.376 8.993 1.00 95.44 98 ARG A O 1
ATOM 785 N N . THR A 1 99 ? 3.238 13.401 6.751 1.00 93.81 99 THR A N 1
ATOM 786 C CA . THR A 1 99 ? 3.781 14.765 6.652 1.00 93.81 99 THR A CA 1
ATOM 787 C C . THR A 1 99 ? 2.703 15.838 6.552 1.00 93.81 99 THR A C 1
ATOM 789 O O . THR A 1 99 ? 2.879 16.922 7.098 1.00 93.81 99 THR A O 1
ATOM 792 N N . THR A 1 100 ? 1.587 15.551 5.880 1.00 91.44 100 THR A N 1
ATOM 793 C CA . THR A 1 100 ? 0.565 16.563 5.550 1.00 91.44 100 THR A CA 1
ATOM 794 C C . THR A 1 100 ? -0.850 16.194 5.995 1.00 91.44 100 THR A C 1
ATOM 796 O O . THR A 1 100 ? -1.757 17.018 5.906 1.00 91.44 100 THR A O 1
ATOM 799 N N . GLY A 1 101 ? -1.078 14.951 6.432 1.00 90.00 101 GLY A N 1
ATOM 800 C CA . GLY A 1 101 ? -2.414 14.417 6.707 1.00 90.00 101 GLY A CA 1
ATOM 801 C C . GLY A 1 101 ? -3.281 14.198 5.460 1.00 90.00 101 GLY A C 1
ATOM 802 O O . GLY A 1 101 ? -4.417 13.745 5.592 1.00 90.00 101 GLY A O 1
ATOM 803 N N . ARG A 1 102 ? -2.773 14.495 4.255 1.00 91.06 102 ARG A N 1
ATOM 804 C CA . ARG A 1 102 ? -3.472 14.326 2.973 1.00 91.06 102 ARG A CA 1
ATOM 805 C C . ARG A 1 102 ? -2.587 13.602 1.962 1.00 91.06 102 ARG A C 1
ATOM 807 O O . ARG A 1 102 ? -1.368 13.549 2.100 1.00 91.06 102 ARG A O 1
ATOM 814 N N . PHE A 1 103 ? -3.202 13.037 0.928 1.00 96.06 103 PHE A N 1
ATOM 815 C CA . PHE A 1 103 ? -2.468 12.376 -0.147 1.00 96.06 103 PHE A CA 1
ATOM 816 C C . PHE A 1 103 ? -2.145 13.356 -1.284 1.00 96.06 103 PHE A C 1
ATOM 818 O O . PHE A 1 103 ? -2.722 13.308 -2.369 1.00 96.06 103 PHE A O 1
ATOM 825 N N . THR A 1 104 ? -1.245 14.298 -0.995 1.00 95.38 104 THR A N 1
ATOM 826 C CA . THR A 1 104 ? -0.893 15.428 -1.874 1.00 95.38 104 THR A CA 1
ATOM 827 C C . THR A 1 104 ? 0.615 15.694 -1.894 1.00 95.38 104 THR A C 1
ATOM 829 O O . THR A 1 104 ? 1.349 15.175 -1.054 1.00 95.38 104 THR A O 1
ATOM 832 N N . GLY A 1 105 ? 1.074 16.553 -2.810 1.00 96.38 105 GLY A N 1
ATOM 833 C CA . GLY A 1 105 ? 2.468 17.003 -2.882 1.00 96.38 105 GLY A CA 1
ATOM 834 C C . GLY A 1 105 ? 3.413 15.983 -3.533 1.00 96.38 105 GLY A C 1
ATOM 835 O O . GLY A 1 105 ? 2.944 15.095 -4.245 1.00 96.38 105 GLY A O 1
ATOM 836 N N . PRO A 1 106 ? 4.731 16.058 -3.265 1.00 97.56 106 PRO A N 1
ATOM 837 C CA . PRO A 1 106 ? 5.735 15.271 -3.989 1.00 97.56 106 PRO A CA 1
ATOM 838 C C . PRO A 1 106 ? 5.517 13.757 -3.916 1.00 97.56 106 PRO A C 1
ATOM 840 O O . PRO A 1 106 ? 5.711 13.041 -4.889 1.00 97.56 106 PRO A O 1
ATOM 843 N N . TYR A 1 107 ? 5.049 13.245 -2.777 1.00 97.62 107 TYR A N 1
ATOM 844 C CA . TYR A 1 107 ? 4.749 11.818 -2.641 1.00 97.62 107 TYR A CA 1
ATOM 845 C C . TYR A 1 107 ? 3.528 11.383 -3.457 1.00 97.62 107 TYR A C 1
ATOM 847 O O . TYR A 1 107 ? 3.464 10.242 -3.906 1.00 97.62 107 TYR A O 1
ATOM 855 N N . ARG A 1 108 ? 2.561 12.279 -3.679 1.00 97.44 108 ARG A N 1
ATOM 856 C CA . ARG A 1 108 ? 1.448 12.001 -4.589 1.00 97.44 108 ARG A CA 1
ATOM 857 C C . ARG A 1 108 ? 1.928 11.961 -6.037 1.00 97.44 108 ARG A C 1
ATOM 859 O O . ARG A 1 108 ? 1.532 11.058 -6.760 1.00 97.44 108 ARG A O 1
ATOM 866 N N . GLU A 1 109 ? 2.800 12.887 -6.424 1.00 98.06 109 GLU A N 1
ATOM 867 C CA . GLU A 1 109 ? 3.412 12.909 -7.759 1.00 98.06 109 GLU A CA 1
ATOM 868 C C . GLU A 1 109 ? 4.205 11.621 -8.023 1.00 98.06 109 GLU A C 1
ATOM 870 O O . GLU A 1 109 ? 3.986 10.972 -9.040 1.00 98.06 109 GLU A O 1
ATOM 875 N N . LEU A 1 110 ? 5.035 11.185 -7.066 1.00 97.81 110 LEU A N 1
ATOM 876 C CA . LEU A 1 110 ? 5.774 9.920 -7.159 1.00 97.81 110 LEU A CA 1
ATOM 877 C C . LEU A 1 110 ? 4.851 8.701 -7.267 1.00 97.81 110 LEU A C 1
ATOM 879 O O . LEU A 1 110 ? 5.119 7.798 -8.056 1.00 97.81 110 LEU A O 1
ATOM 883 N N . PHE A 1 111 ? 3.764 8.666 -6.490 1.00 98.31 111 PHE A N 1
ATOM 884 C CA . PHE A 1 111 ? 2.787 7.586 -6.593 1.00 98.31 111 PHE A CA 1
ATOM 885 C C . PHE A 1 111 ? 2.115 7.557 -7.962 1.00 98.31 111 PHE A C 1
ATOM 887 O O . PHE A 1 111 ? 2.022 6.488 -8.560 1.00 98.31 111 PHE A O 1
ATOM 894 N N . ASP A 1 112 ? 1.624 8.706 -8.432 1.00 98.12 112 ASP A N 1
ATOM 895 C CA . ASP A 1 112 ? 0.907 8.797 -9.700 1.00 98.12 112 ASP A CA 1
ATOM 896 C C . ASP A 1 112 ? 1.836 8.406 -10.855 1.00 98.12 112 ASP A C 1
ATOM 898 O O . ASP A 1 112 ? 1.441 7.595 -11.689 1.00 98.12 112 ASP A O 1
ATOM 902 N N . GLU A 1 113 ? 3.082 8.886 -10.862 1.00 98.31 113 GLU A N 1
ATOM 903 C CA . GLU A 1 113 ? 4.081 8.522 -11.872 1.00 98.31 113 GLU A CA 1
ATOM 904 C C . GLU A 1 113 ? 4.360 7.013 -11.867 1.00 98.31 113 GLU A C 1
ATOM 906 O O . GLU A 1 113 ? 4.248 6.351 -12.900 1.00 98.31 113 GLU A O 1
ATOM 911 N N . PHE A 1 114 ? 4.656 6.442 -10.696 1.00 97.69 114 PHE A N 1
ATOM 912 C CA . PHE A 1 114 ? 4.947 5.017 -10.553 1.00 97.69 114 PHE A CA 1
ATOM 913 C C . PHE A 1 114 ? 3.761 4.137 -10.976 1.00 97.69 114 PHE A C 1
ATOM 915 O O . PHE A 1 114 ? 3.911 3.205 -11.771 1.00 97.69 114 PHE A O 1
ATOM 922 N N . TYR A 1 115 ? 2.567 4.436 -10.460 1.00 98.00 115 TYR A N 1
ATOM 923 C CA . TYR A 1 115 ? 1.366 3.647 -10.706 1.00 98.00 115 TYR A CA 1
ATOM 924 C C . TYR A 1 115 ? 0.900 3.749 -12.161 1.00 98.00 115 TYR A C 1
ATOM 926 O O . TYR A 1 115 ? 0.602 2.727 -12.783 1.00 98.00 115 TYR A O 1
ATOM 934 N N . ASN A 1 116 ? 0.859 4.962 -12.723 1.00 97.81 116 ASN A N 1
ATOM 935 C CA . ASN A 1 116 ? 0.424 5.162 -14.103 1.00 97.81 116 ASN A CA 1
ATOM 936 C C . ASN A 1 116 ? 1.412 4.525 -15.081 1.00 97.81 116 ASN A C 1
ATOM 938 O O . ASN A 1 116 ? 0.969 3.796 -15.965 1.00 97.81 116 ASN A O 1
ATOM 942 N N . THR A 1 117 ? 2.724 4.684 -14.862 1.00 98.00 117 THR A N 1
ATOM 943 C CA . THR A 1 117 ? 3.757 4.027 -15.682 1.00 98.00 117 THR A CA 1
ATOM 944 C C . THR A 1 117 ? 3.577 2.512 -15.688 1.00 98.00 117 THR A C 1
ATOM 946 O O . THR A 1 117 ? 3.594 1.890 -16.751 1.00 98.00 117 THR A O 1
ATOM 949 N N . TYR A 1 118 ? 3.340 1.901 -14.520 1.00 97.50 118 TYR A N 1
ATOM 950 C CA . TYR A 1 118 ? 3.075 0.466 -14.439 1.00 97.50 118 TYR A CA 1
ATOM 951 C C . TYR A 1 118 ? 1.834 0.070 -15.249 1.00 97.50 118 TYR A C 1
ATOM 953 O O . TYR A 1 118 ? 1.891 -0.856 -16.061 1.00 97.50 118 TYR A O 1
ATOM 961 N N . VAL A 1 119 ? 0.704 0.753 -15.046 1.00 97.44 119 VAL A N 1
ATOM 962 C CA . VAL A 1 119 ? -0.566 0.418 -15.709 1.00 97.44 119 VAL A CA 1
ATOM 963 C C . VAL A 1 119 ? -0.488 0.639 -17.223 1.00 97.44 119 VAL A C 1
ATOM 965 O O . VAL A 1 119 ? -1.085 -0.119 -17.989 1.00 97.44 119 VAL A O 1
ATOM 968 N N . GLU A 1 120 ? 0.221 1.671 -17.670 1.00 98.12 120 GLU A N 1
ATOM 969 C CA . GLU A 1 120 ? 0.428 1.965 -19.088 1.00 98.12 120 GLU A CA 1
ATOM 970 C C . GLU A 1 120 ? 1.308 0.912 -19.758 1.00 98.12 120 GLU A C 1
ATOM 972 O O . GLU A 1 120 ? 0.917 0.387 -20.800 1.00 98.12 120 GLU A O 1
ATOM 977 N N . ALA A 1 121 ? 2.435 0.550 -19.139 1.00 98.00 121 ALA A N 1
ATOM 978 C CA . ALA A 1 121 ? 3.373 -0.427 -19.686 1.00 98.00 121 ALA A CA 1
ATOM 979 C C . ALA A 1 121 ? 2.837 -1.868 -19.651 1.00 98.00 121 ALA A C 1
ATOM 981 O O . ALA A 1 121 ? 3.096 -2.650 -20.563 1.00 98.00 121 ALA A O 1
ATOM 982 N N . SER A 1 122 ? 2.095 -2.235 -18.601 1.00 96.75 122 SER A N 1
ATOM 983 C CA . SER A 1 122 ? 1.534 -3.587 -18.438 1.00 96.75 122 SER A CA 1
ATOM 984 C C . SER A 1 122 ? 0.184 -3.781 -19.127 1.00 96.75 122 SER A C 1
ATOM 986 O O . SER A 1 122 ? -0.240 -4.917 -19.334 1.00 96.75 122 SER A O 1
ATOM 988 N N . HIS A 1 123 ? -0.522 -2.687 -19.436 1.00 96.69 123 HIS A N 1
ATOM 989 C CA . HIS A 1 123 ? -1.933 -2.680 -19.834 1.00 96.69 123 HIS A CA 1
ATOM 990 C C . HIS A 1 123 ? -2.888 -3.342 -18.817 1.00 96.69 123 HIS A C 1
ATOM 992 O O . HIS A 1 123 ? -4.046 -3.626 -19.143 1.00 96.69 123 HIS A O 1
ATOM 998 N N . ASP A 1 124 ? -2.451 -3.558 -17.572 1.00 95.88 124 ASP A N 1
ATOM 999 C CA . ASP A 1 124 ? -3.233 -4.249 -16.552 1.00 95.88 124 ASP A CA 1
ATOM 1000 C C . ASP A 1 124 ? -4.261 -3.322 -15.893 1.00 95.88 124 ASP A C 1
ATOM 1002 O O . ASP A 1 124 ? -4.061 -2.771 -14.814 1.00 95.88 124 ASP A O 1
ATOM 1006 N N . LYS A 1 125 ? -5.413 -3.159 -16.545 1.00 93.50 125 LYS A N 1
ATOM 1007 C CA . LYS A 1 125 ? -6.543 -2.409 -15.973 1.00 93.50 125 LYS A CA 1
ATOM 1008 C C . LYS A 1 125 ? -7.274 -3.174 -14.867 1.00 93.50 125 LYS A C 1
ATOM 1010 O O . LYS A 1 125 ? -7.958 -2.560 -14.053 1.00 93.50 125 LYS A O 1
ATOM 1015 N N . ALA A 1 126 ? -7.150 -4.501 -14.821 1.00 94.38 126 ALA A N 1
ATOM 1016 C CA . ALA A 1 126 ? -7.833 -5.323 -13.823 1.00 94.38 126 ALA A CA 1
ATOM 1017 C C . ALA A 1 126 ? -7.200 -5.193 -12.428 1.00 94.38 126 ALA A C 1
ATOM 1019 O O . ALA A 1 126 ? -7.874 -5.474 -11.435 1.00 94.38 126 ALA A O 1
ATOM 1020 N N . ILE A 1 127 ? -5.959 -4.697 -12.346 1.00 96.75 127 ILE A N 1
ATOM 1021 C CA . ILE A 1 127 ? -5.245 -4.458 -11.088 1.00 96.75 127 ILE A CA 1
ATOM 1022 C C . ILE A 1 127 ? -6.050 -3.616 -10.089 1.00 96.75 127 ILE A C 1
ATOM 1024 O O . ILE A 1 127 ? -6.006 -3.874 -8.888 1.00 96.75 127 ILE A O 1
ATOM 1028 N N . GLU A 1 128 ? -6.877 -2.680 -10.567 1.00 97.31 128 GLU A N 1
ATOM 1029 C CA . GLU A 1 128 ? -7.736 -1.840 -9.724 1.00 97.31 128 GLU A CA 1
ATOM 1030 C C . GLU A 1 128 ? -8.690 -2.658 -8.841 1.00 97.31 128 GLU A C 1
ATOM 1032 O O . GLU A 1 128 ? -9.024 -2.230 -7.739 1.00 97.31 128 GLU A O 1
ATOM 1037 N N . GLN A 1 129 ? -9.119 -3.842 -9.284 1.00 96.06 129 GLN A N 1
ATOM 1038 C CA . GLN A 1 129 ? -10.016 -4.723 -8.524 1.00 96.06 129 GLN A CA 1
ATOM 1039 C C . GLN A 1 129 ? -9.265 -5.589 -7.502 1.00 96.06 129 GLN A C 1
ATOM 1041 O O . GLN A 1 129 ? -9.876 -6.156 -6.596 1.00 96.06 129 GLN A O 1
ATOM 1046 N N . VAL A 1 130 ? -7.942 -5.688 -7.641 1.00 96.69 130 VAL A N 1
ATOM 1047 C CA . VAL A 1 130 ? -7.085 -6.582 -6.855 1.00 96.69 130 VAL A CA 1
ATOM 1048 C C . VAL A 1 130 ? -6.338 -5.830 -5.755 1.00 96.69 130 VAL A C 1
ATOM 1050 O O . VAL A 1 130 ? -6.233 -6.313 -4.625 1.00 96.69 130 VAL A O 1
ATOM 1053 N N . ILE A 1 131 ? -5.917 -4.597 -6.052 1.00 98.06 131 ILE A N 1
ATOM 1054 C CA . ILE A 1 131 ? -5.214 -3.698 -5.129 1.00 98.06 131 ILE A CA 1
ATOM 1055 C C . ILE A 1 131 ? -5.829 -3.632 -3.731 1.00 98.06 131 ILE A C 1
ATOM 1057 O O . ILE A 1 131 ? -5.050 -3.672 -2.784 1.00 98.06 131 ILE A O 1
ATOM 1061 N N . PRO A 1 132 ? -7.161 -3.551 -3.522 1.00 98.38 132 PRO A N 1
ATOM 1062 C CA . PRO A 1 132 ? -7.703 -3.409 -2.172 1.00 98.38 132 PRO A CA 1
ATOM 1063 C C . PRO A 1 132 ? -7.249 -4.496 -1.189 1.00 98.38 132 PRO A C 1
ATOM 1065 O O . PRO A 1 132 ? -7.033 -4.194 -0.015 1.00 98.38 132 PRO A O 1
ATOM 1068 N N . LEU A 1 133 ? -7.057 -5.738 -1.652 1.00 97.62 133 LEU A N 1
ATOM 1069 C CA . LEU A 1 133 ? -6.564 -6.831 -0.811 1.00 97.62 133 LEU A CA 1
ATOM 1070 C C . LEU A 1 133 ? -5.123 -6.574 -0.343 1.00 97.62 133 LEU A C 1
ATOM 1072 O O . LEU A 1 133 ? -4.831 -6.645 0.854 1.00 97.62 133 LEU A O 1
ATOM 1076 N N . PHE A 1 134 ? -4.235 -6.256 -1.284 1.00 97.38 134 PHE A N 1
ATOM 1077 C CA . PHE A 1 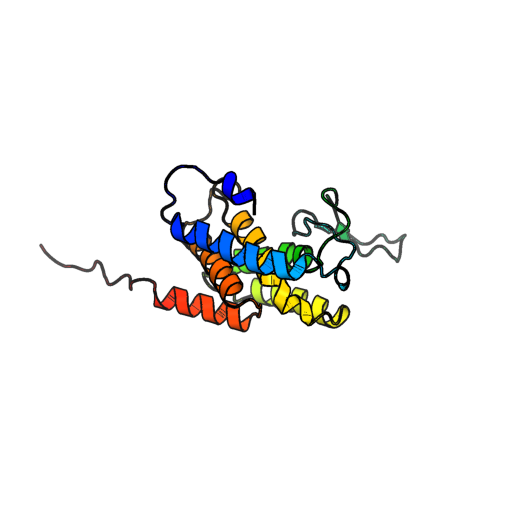134 ? -2.816 -6.024 -1.010 1.00 97.38 134 PHE A CA 1
ATOM 1078 C C . PHE A 1 134 ? -2.587 -4.706 -0.278 1.00 97.38 134 PHE A C 1
ATOM 1080 O O . PHE A 1 134 ? -1.810 -4.656 0.672 1.00 97.38 134 PHE A O 1
ATOM 1087 N N . PHE A 1 135 ? -3.351 -3.669 -0.614 1.00 98.50 135 PHE A N 1
ATOM 1088 C CA . PHE A 1 135 ? -3.383 -2.412 0.122 1.00 98.50 135 PHE A CA 1
ATOM 1089 C C . PHE A 1 135 ? -3.771 -2.638 1.576 1.00 98.50 135 PHE A C 1
ATOM 1091 O O . PHE A 1 135 ? -3.108 -2.113 2.461 1.00 98.50 135 PHE A O 1
ATOM 1098 N N . ALA A 1 136 ? -4.783 -3.462 1.857 1.00 98.31 136 ALA A N 1
ATOM 1099 C CA . ALA A 1 136 ? -5.153 -3.758 3.234 1.00 98.31 136 ALA A CA 1
ATOM 1100 C C . ALA A 1 136 ? -4.034 -4.455 4.009 1.00 98.31 136 ALA A C 1
ATOM 1102 O O . ALA A 1 136 ? -3.731 -4.049 5.132 1.00 98.31 136 ALA A O 1
ATOM 1103 N N . PHE A 1 137 ? -3.390 -5.456 3.403 1.00 97.31 137 PHE A N 1
ATOM 1104 C CA . PHE A 1 137 ? -2.240 -6.120 4.009 1.00 97.31 137 PHE A CA 1
ATOM 1105 C C . PHE A 1 137 ? -1.088 -5.142 4.265 1.00 97.31 137 PHE A C 1
ATOM 1107 O O . PHE A 1 137 ? -0.587 -5.061 5.385 1.00 97.31 137 PHE A O 1
ATOM 1114 N N . ARG A 1 138 ? -0.687 -4.357 3.265 1.00 97.38 138 ARG A N 1
ATOM 1115 C CA . ARG A 1 138 ? 0.431 -3.422 3.411 1.00 97.38 138 ARG A CA 1
ATOM 1116 C C . ARG A 1 138 ? 0.084 -2.264 4.363 1.00 97.38 138 ARG A C 1
ATOM 1118 O O . ARG A 1 138 ? 0.948 -1.836 5.124 1.00 97.38 138 ARG A O 1
ATOM 1125 N N . SER A 1 139 ? -1.179 -1.834 4.435 1.00 97.94 139 SER A N 1
ATOM 1126 C CA . SER A 1 139 ? -1.659 -0.833 5.403 1.00 97.94 139 SER A CA 1
ATOM 1127 C C . SER A 1 139 ? -1.470 -1.283 6.843 1.00 97.94 139 SER A C 1
ATOM 1129 O O . SER A 1 139 ? -1.043 -0.488 7.675 1.00 97.94 139 SER A O 1
ATOM 1131 N N . VAL A 1 140 ? -1.772 -2.546 7.161 1.00 97.31 140 VAL A N 1
ATOM 1132 C CA . VAL A 1 140 ? -1.559 -3.064 8.522 1.00 97.31 140 VAL A CA 1
ATOM 1133 C C . VAL A 1 140 ? -0.071 -3.290 8.826 1.00 97.31 140 VAL A C 1
ATOM 1135 O O . VAL A 1 140 ? 0.333 -3.249 9.981 1.00 97.31 140 VAL A O 1
ATOM 1138 N N . VAL A 1 141 ? 0.786 -3.436 7.812 1.00 96.69 141 VAL A N 1
ATOM 1139 C CA . VAL A 1 141 ? 2.245 -3.428 8.015 1.00 96.69 141 VAL A CA 1
ATOM 1140 C C . VAL A 1 141 ? 2.726 -2.023 8.395 1.00 96.69 141 VAL A C 1
ATOM 1142 O O . VAL A 1 141 ? 3.348 -1.854 9.442 1.00 96.69 141 VAL A O 1
ATOM 1145 N N . VAL A 1 142 ? 2.382 -0.993 7.615 1.00 96.88 142 VAL A N 1
ATOM 1146 C CA . VAL A 1 142 ? 2.810 0.396 7.900 1.00 96.88 142 VAL A CA 1
ATOM 1147 C C . VAL A 1 142 ? 2.059 1.037 9.077 1.00 96.88 142 VAL A C 1
ATOM 1149 O O . VAL A 1 142 ? 2.446 2.086 9.584 1.00 96.88 142 VAL A O 1
ATOM 1152 N N . ALA A 1 143 ? 0.974 0.420 9.548 1.00 96.94 143 ALA A N 1
ATOM 1153 C CA . ALA A 1 143 ? 0.288 0.806 10.778 1.00 96.94 143 ALA A CA 1
ATOM 1154 C C . ALA A 1 143 ? 0.750 0.008 12.008 1.00 96.94 143 ALA A C 1
ATOM 1156 O O . ALA A 1 143 ? 0.257 0.280 13.106 1.00 96.94 143 ALA A O 1
ATOM 1157 N N . HIS A 1 144 ? 1.689 -0.934 11.873 1.00 96.88 144 HIS A N 1
ATOM 1158 C CA . HIS A 1 144 ? 2.087 -1.826 12.962 1.00 96.88 144 HIS A CA 1
ATOM 1159 C C . HIS A 1 144 ? 2.783 -1.060 14.111 1.00 96.88 144 HIS A C 1
ATOM 1161 O O . HIS A 1 144 ? 3.794 -0.389 13.870 1.00 96.88 144 HIS A O 1
ATOM 1167 N N . PRO A 1 145 ? 2.301 -1.157 15.369 1.00 94.94 145 PRO A N 1
ATOM 1168 C CA . PRO A 1 145 ? 2.874 -0.435 16.515 1.00 94.94 145 PRO A CA 1
ATOM 1169 C C . PRO A 1 145 ? 4.353 -0.707 16.764 1.00 94.94 145 PRO A C 1
ATOM 1171 O O . PRO A 1 145 ? 5.099 0.204 17.088 1.00 94.94 145 PRO A O 1
ATOM 1174 N N . VAL A 1 146 ? 4.785 -1.954 16.577 1.00 94.69 146 VAL A N 1
ATOM 1175 C CA . VAL A 1 146 ? 6.178 -2.355 16.834 1.00 94.69 146 VAL A CA 1
ATOM 1176 C C . VAL A 1 146 ? 7.117 -1.995 15.679 1.00 94.69 146 VAL A C 1
ATOM 1178 O O . VAL A 1 146 ? 8.288 -1.737 15.919 1.00 94.69 146 VAL A O 1
ATOM 1181 N N . PHE A 1 147 ? 6.634 -1.967 14.430 1.00 94.56 147 PHE A N 1
ATOM 1182 C CA . PHE A 1 147 ? 7.515 -1.741 13.275 1.00 94.56 147 PHE A CA 1
ATOM 1183 C C . PHE A 1 147 ? 7.821 -0.258 13.070 1.00 94.56 147 PHE A C 1
ATOM 1185 O O . PHE A 1 147 ? 8.900 0.079 12.598 1.00 94.56 147 PHE A O 1
ATOM 1192 N N . ILE A 1 148 ? 6.884 0.621 13.439 1.00 94.19 148 ILE A N 1
ATOM 1193 C CA . ILE A 1 148 ? 7.044 2.075 13.328 1.00 94.19 148 ILE A CA 1
ATOM 1194 C C . ILE A 1 148 ? 6.609 2.717 14.652 1.00 94.19 148 ILE A C 1
ATOM 1196 O O . ILE A 1 148 ? 5.517 3.276 14.709 1.00 94.19 148 ILE A O 1
ATOM 1200 N N . PRO A 1 149 ? 7.365 2.577 15.753 1.00 93.12 149 PRO A N 1
ATOM 1201 C CA . PRO A 1 149 ? 6.908 2.943 17.101 1.00 93.12 149 PRO A CA 1
ATOM 1202 C C . PRO A 1 149 ? 6.636 4.441 17.297 1.00 93.12 149 PRO A C 1
ATOM 1204 O O . PRO A 1 149 ? 5.793 4.810 18.109 1.00 93.12 149 PRO A O 1
ATOM 1207 N N . ASP A 1 150 ? 7.293 5.301 16.524 1.00 93.19 150 ASP A N 1
ATOM 1208 C CA . ASP A 1 150 ? 7.182 6.763 16.555 1.00 93.19 150 ASP A CA 1
ATOM 1209 C C . ASP A 1 150 ? 5.952 7.314 15.805 1.00 93.19 150 ASP A C 1
ATOM 1211 O O . ASP A 1 150 ? 5.693 8.517 15.815 1.00 93.19 150 ASP A O 1
ATOM 1215 N N . GLN A 1 151 ? 5.175 6.456 15.139 1.00 95.19 151 GLN A N 1
ATOM 1216 C CA . GLN A 1 151 ? 4.012 6.881 14.365 1.00 95.19 151 GLN A CA 1
ATOM 1217 C C . GLN A 1 151 ? 2.789 7.177 15.235 1.00 95.19 151 GLN A C 1
ATOM 1219 O O . GLN A 1 151 ? 2.374 6.352 16.053 1.00 95.19 151 GLN A O 1
ATOM 1224 N N . SER A 1 152 ? 2.149 8.316 14.953 1.00 95.75 152 SER A N 1
ATOM 1225 C CA . SER A 1 152 ? 0.926 8.744 15.626 1.00 95.75 152 SER A CA 1
ATOM 1226 C C . SER A 1 152 ? -0.269 7.835 15.332 1.00 95.75 152 SER A C 1
ATOM 1228 O O . SER A 1 152 ? -0.447 7.310 14.225 1.00 95.75 152 SER A O 1
ATOM 1230 N N . ASP A 1 153 ? -1.140 7.719 16.328 1.00 95.56 153 ASP A N 1
ATOM 1231 C CA . ASP A 1 153 ? -2.402 6.984 16.247 1.00 95.56 153 ASP A CA 1
ATOM 1232 C C . ASP A 1 153 ? -3.310 7.499 15.123 1.00 95.56 153 ASP A C 1
ATOM 1234 O O . ASP A 1 153 ? -3.969 6.710 14.448 1.00 95.56 153 ASP A O 1
ATOM 1238 N N . ASP A 1 154 ? -3.278 8.804 14.848 1.00 95.62 154 ASP A N 1
ATOM 1239 C CA . ASP A 1 154 ? -4.020 9.428 13.752 1.00 95.62 154 ASP A CA 1
ATOM 1240 C C . ASP A 1 154 ? -3.594 8.897 12.379 1.00 95.62 154 ASP A C 1
ATOM 1242 O O . ASP A 1 154 ? -4.446 8.592 11.539 1.00 95.62 154 ASP A O 1
ATOM 1246 N N . VAL A 1 155 ? -2.288 8.729 12.145 1.00 97.12 155 VAL A N 1
ATOM 1247 C CA . VAL A 1 155 ? -1.780 8.140 10.898 1.00 97.12 155 VAL A CA 1
ATOM 1248 C C . VAL A 1 155 ? -2.155 6.660 10.831 1.00 97.12 155 VAL A C 1
ATOM 1250 O O . VAL A 1 155 ? -2.660 6.211 9.803 1.00 97.12 155 VAL A O 1
ATOM 1253 N N . ARG A 1 156 ? -1.988 5.897 11.924 1.00 97.56 156 ARG A N 1
ATOM 1254 C CA . ARG A 1 156 ? -2.369 4.469 11.965 1.00 97.56 156 ARG A CA 1
ATOM 1255 C C . ARG A 1 156 ? -3.848 4.261 11.659 1.00 97.56 156 ARG A C 1
ATOM 1257 O O . ARG A 1 156 ? -4.191 3.446 10.800 1.00 97.56 156 ARG A O 1
ATOM 1264 N N . ARG A 1 157 ? -4.714 5.034 12.322 1.00 97.12 157 ARG A N 1
ATOM 1265 C CA . ARG A 1 157 ? -6.158 5.040 12.083 1.00 97.12 157 ARG A CA 1
ATOM 1266 C C . ARG A 1 157 ? -6.455 5.388 10.636 1.00 97.12 157 ARG A C 1
ATOM 1268 O O . ARG A 1 157 ? -7.273 4.716 10.016 1.00 97.12 157 ARG A O 1
ATOM 1275 N N . THR A 1 158 ? -5.767 6.391 10.091 1.00 97.75 158 THR A N 1
ATOM 1276 C CA . THR A 1 158 ? -5.962 6.809 8.702 1.00 97.75 158 THR A CA 1
ATOM 1277 C C . THR A 1 158 ? -5.671 5.666 7.730 1.00 97.75 158 THR A C 1
ATOM 1279 O O . THR A 1 158 ? -6.535 5.305 6.934 1.00 97.75 158 THR A O 1
ATOM 1282 N N . MET A 1 159 ? -4.510 5.019 7.854 1.00 98.19 159 MET A N 1
ATOM 1283 C CA . MET A 1 159 ? -4.107 3.911 6.977 1.00 98.19 159 MET A CA 1
ATOM 1284 C C . MET A 1 159 ? -5.048 2.703 7.064 1.00 98.19 159 MET A C 1
ATOM 1286 O O . MET A 1 159 ? -5.397 2.107 6.040 1.00 98.19 159 MET A O 1
ATOM 1290 N N . VAL A 1 160 ? -5.485 2.344 8.275 1.00 97.75 160 VAL A N 1
ATOM 1291 C CA . VAL A 1 160 ? -6.388 1.204 8.486 1.00 97.75 160 VAL A CA 1
ATOM 1292 C C . VAL A 1 160 ? -7.807 1.496 8.001 1.00 97.75 160 VAL A C 1
ATOM 1294 O O . VAL A 1 160 ? -8.423 0.648 7.356 1.00 97.75 160 VAL A O 1
ATOM 1297 N N . MET A 1 161 ? -8.330 2.692 8.255 1.00 98.00 161 MET A N 1
ATOM 1298 C CA . MET A 1 161 ? -9.667 3.057 7.791 1.00 98.00 161 MET A CA 1
ATOM 1299 C C . MET A 1 161 ? -9.719 3.242 6.271 1.00 98.00 161 MET A C 1
ATOM 1301 O O . MET A 1 161 ? -10.712 2.850 5.658 1.00 98.00 161 MET A O 1
ATOM 1305 N N . LEU A 1 162 ? -8.639 3.732 5.650 1.00 98.19 162 LEU A N 1
ATOM 1306 C CA . LEU A 1 162 ? -8.481 3.715 4.194 1.00 98.19 162 LEU A CA 1
ATOM 1307 C C . LEU A 1 162 ? -8.526 2.288 3.641 1.00 98.19 162 LEU A C 1
ATOM 1309 O O . LEU A 1 162 ? -9.300 2.015 2.725 1.00 98.19 162 LEU A O 1
ATOM 1313 N N . ALA A 1 163 ? -7.750 1.367 4.224 1.00 98.31 163 ALA A N 1
ATOM 1314 C CA . ALA A 1 163 ? -7.770 -0.042 3.837 1.00 98.31 163 ALA A CA 1
ATOM 1315 C C . ALA A 1 163 ? -9.176 -0.643 3.939 1.00 98.31 163 ALA A C 1
ATOM 1317 O O . ALA A 1 163 ? -9.651 -1.275 2.999 1.00 98.31 163 ALA A O 1
ATOM 1318 N N . LEU A 1 164 ? -9.873 -0.399 5.050 1.00 98.50 164 LEU A N 1
ATOM 1319 C CA . LEU A 1 164 ? -11.238 -0.876 5.238 1.00 98.50 164 LEU A CA 1
ATOM 1320 C C . LEU A 1 164 ? -12.215 -0.276 4.213 1.00 98.50 164 LEU A C 1
ATOM 1322 O O . LEU A 1 164 ? -13.101 -0.982 3.733 1.00 98.50 164 LEU A O 1
ATOM 1326 N N . GLY A 1 165 ? -12.066 1.006 3.873 1.00 98.50 165 GLY A N 1
ATOM 1327 C CA . GLY A 1 165 ? -12.869 1.668 2.844 1.00 98.50 165 GLY A CA 1
ATOM 1328 C C . GLY A 1 165 ? -12.660 1.054 1.459 1.00 98.50 165 GLY A C 1
ATOM 1329 O O . GLY A 1 165 ? -13.630 0.684 0.802 1.00 98.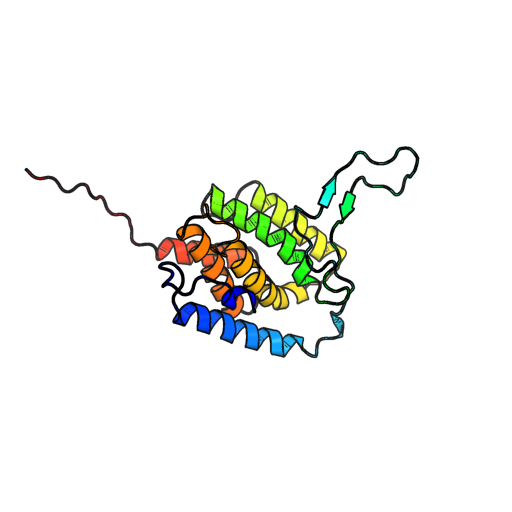50 165 GLY A O 1
ATOM 1330 N N . LEU A 1 166 ? -11.405 0.863 1.050 1.00 98.56 166 LEU A N 1
ATOM 1331 C CA . LEU A 1 166 ? -11.067 0.242 -0.235 1.00 98.56 166 LEU A CA 1
ATOM 1332 C C . LEU A 1 166 ? -11.547 -1.210 -0.319 1.00 98.56 166 LEU A C 1
ATOM 1334 O O . LEU A 1 166 ? -12.104 -1.618 -1.335 1.00 98.56 166 LEU A O 1
ATOM 1338 N N . LEU A 1 167 ? -11.390 -1.981 0.760 1.00 98.50 167 LEU A N 1
ATOM 1339 C CA . LEU A 1 167 ? -11.904 -3.347 0.849 1.00 98.50 167 LEU A CA 1
ATOM 1340 C C . LEU A 1 167 ? -13.429 -3.412 0.673 1.00 98.50 167 LEU A C 1
ATOM 1342 O O . LEU A 1 167 ? -13.929 -4.313 0.002 1.00 98.50 167 LEU A O 1
ATOM 1346 N N . LYS A 1 168 ? -14.173 -2.462 1.258 1.00 97.94 168 LYS A N 1
ATOM 1347 C CA . LYS A 1 168 ? -15.637 -2.373 1.115 1.00 97.94 168 LYS A CA 1
ATOM 1348 C C . LYS A 1 168 ? -16.063 -2.010 -0.304 1.00 97.94 168 LYS A C 1
ATOM 1350 O O . LYS A 1 168 ? -17.040 -2.560 -0.799 1.00 97.94 168 LYS A O 1
ATOM 1355 N N . GLU A 1 169 ? -15.334 -1.103 -0.941 1.00 98.12 169 GLU A N 1
ATOM 1356 C CA . GLU A 1 169 ? -15.586 -0.685 -2.324 1.00 98.12 169 GLU A CA 1
ATOM 1357 C C . GLU A 1 169 ? -15.166 -1.751 -3.345 1.00 98.12 169 GLU A C 1
ATOM 1359 O O . GLU A 1 169 ? -15.677 -1.768 -4.463 1.00 98.12 169 GLU A O 1
ATOM 1364 N N . GLY A 1 170 ? -14.238 -2.643 -2.980 1.00 97.19 170 GLY A N 1
ATOM 1365 C CA . GLY A 1 170 ? -13.759 -3.724 -3.844 1.00 97.19 170 GLY A CA 1
ATOM 1366 C C . GLY A 1 170 ? -13.009 -3.236 -5.086 1.00 97.19 170 GLY A C 1
ATOM 1367 O O . GLY A 1 170 ? -12.869 -3.986 -6.048 1.00 97.19 170 GLY A O 1
ATOM 1368 N N . ARG A 1 171 ? -12.555 -1.978 -5.081 1.00 97.00 171 ARG A N 1
ATOM 1369 C CA . ARG A 1 171 ? -11.764 -1.368 -6.152 1.00 97.00 171 ARG A CA 1
ATOM 1370 C C . ARG A 1 171 ? -10.843 -0.283 -5.615 1.00 97.00 171 ARG A C 1
ATOM 1372 O O . ARG A 1 171 ? -11.098 0.302 -4.563 1.00 97.00 171 ARG A O 1
ATOM 1379 N N . PHE A 1 172 ? -9.822 0.036 -6.390 1.00 98.12 172 PHE A N 1
ATOM 1380 C CA . PHE A 1 172 ? -8.875 1.101 -6.129 1.00 98.12 172 PHE A CA 1
ATOM 1381 C C . PHE A 1 172 ? -8.953 2.185 -7.201 1.00 98.12 172 PHE A C 1
ATOM 1383 O O . PHE A 1 172 ? -9.067 1.908 -8.387 1.00 98.12 172 PHE A O 1
ATOM 1390 N N . SER A 1 173 ? -8.874 3.438 -6.765 1.00 96.75 173 SER A N 1
ATOM 1391 C CA . SER A 1 173 ? -8.481 4.572 -7.601 1.00 96.75 173 SER A CA 1
ATOM 1392 C C . SER A 1 173 ? -7.988 5.683 -6.685 1.00 96.75 173 SER A C 1
ATOM 1394 O O . SER A 1 173 ? -8.462 5.807 -5.551 1.00 96.75 173 SER A O 1
ATOM 1396 N N . THR A 1 174 ? -7.100 6.541 -7.173 1.00 94.38 174 THR A N 1
ATOM 1397 C CA . THR A 1 174 ? -6.625 7.698 -6.400 1.00 94.38 174 THR A CA 1
ATOM 1398 C C . THR A 1 174 ? -7.774 8.630 -6.002 1.00 94.38 174 THR A C 1
ATOM 1400 O O . THR A 1 174 ? -7.858 9.055 -4.857 1.00 94.38 174 THR A O 1
ATOM 1403 N N . ARG A 1 175 ? -8.770 8.817 -6.880 1.00 95.94 175 ARG A N 1
ATOM 1404 C CA . ARG A 1 175 ? -10.003 9.567 -6.566 1.00 95.94 175 ARG A CA 1
ATOM 1405 C C . ARG A 1 175 ? -10.820 8.953 -5.428 1.00 95.94 175 ARG A C 1
ATOM 1407 O 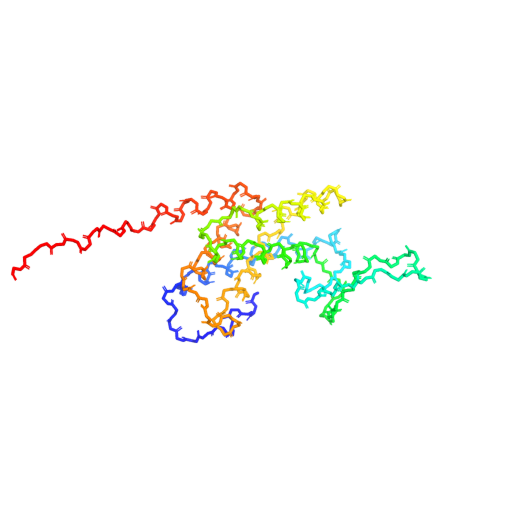O . ARG A 1 175 ? -11.510 9.671 -4.706 1.00 95.94 175 ARG A O 1
ATOM 1414 N N . LEU A 1 176 ? -10.830 7.625 -5.305 1.00 97.75 176 LEU A N 1
ATOM 1415 C CA . LEU A 1 176 ? -11.504 6.959 -4.193 1.00 97.75 176 LEU A CA 1
ATOM 1416 C C . LEU A 1 176 ? -10.727 7.161 -2.891 1.00 97.75 176 LEU A C 1
ATOM 1418 O O . LEU A 1 176 ? -11.350 7.448 -1.874 1.00 97.75 176 LEU A O 1
ATOM 1422 N N . VAL A 1 177 ? -9.394 7.075 -2.934 1.00 97.31 177 VAL A N 1
ATOM 1423 C CA . VAL A 1 177 ? -8.532 7.396 -1.785 1.00 97.31 177 VAL A CA 1
ATOM 1424 C C . VAL A 1 177 ? -8.806 8.816 -1.292 1.00 97.31 177 VAL A C 1
ATOM 1426 O O . VAL A 1 177 ? -9.103 8.993 -0.113 1.00 97.31 177 VAL A O 1
ATOM 1429 N N . ASP A 1 178 ? -8.807 9.800 -2.193 1.00 95.75 178 ASP A N 1
ATOM 1430 C CA . ASP A 1 178 ? -9.064 11.206 -1.857 1.00 95.75 178 ASP A CA 1
ATOM 1431 C C . ASP A 1 178 ? -10.442 11.378 -1.192 1.00 95.75 178 ASP A C 1
ATOM 1433 O O . ASP A 1 178 ? -10.565 11.971 -0.122 1.00 95.75 178 ASP A O 1
ATOM 1437 N N . ARG A 1 179 ? -11.481 10.750 -1.754 1.00 97.12 179 ARG A N 1
ATOM 1438 C CA . ARG A 1 179 ? -12.841 10.782 -1.193 1.00 97.12 179 ARG A CA 1
ATOM 1439 C C . ARG A 1 179 ? -12.932 10.150 0.198 1.00 97.12 179 ARG A C 1
ATOM 1441 O O . ARG A 1 179 ? -13.659 10.657 1.056 1.00 97.12 179 ARG A O 1
ATOM 1448 N N . LEU A 1 180 ? -12.252 9.024 0.416 1.00 97.31 180 LEU A N 1
ATOM 1449 C CA . LEU A 1 180 ? -12.224 8.353 1.716 1.00 97.31 180 LEU A CA 1
ATOM 1450 C C . LEU A 1 180 ? -11.517 9.233 2.754 1.00 97.31 180 LEU A C 1
ATOM 1452 O O . LEU A 1 180 ? -12.044 9.405 3.851 1.00 97.31 180 LEU A O 1
ATOM 1456 N N . LEU A 1 181 ? -10.394 9.856 2.385 1.00 96.06 181 LEU A N 1
ATOM 1457 C CA . LEU A 1 181 ? -9.681 10.814 3.234 1.00 96.06 181 LEU A CA 1
ATOM 1458 C C . LEU A 1 181 ? -10.554 12.017 3.606 1.00 96.06 181 LEU A C 1
ATOM 1460 O O . LEU A 1 181 ? -10.649 12.359 4.785 1.00 96.06 181 LEU A O 1
ATOM 1464 N N . ASP A 1 182 ? -11.242 12.617 2.635 1.00 95.38 182 ASP A N 1
ATOM 1465 C CA . ASP A 1 182 ? -12.129 13.759 2.879 1.00 95.38 182 ASP A CA 1
ATOM 1466 C C . ASP A 1 182 ? -13.311 13.374 3.788 1.00 95.38 182 ASP A C 1
ATOM 1468 O O . ASP A 1 182 ? -13.670 14.113 4.706 1.00 95.38 182 ASP A O 1
ATOM 1472 N N . THR A 1 183 ? -13.873 12.174 3.600 1.00 94.88 183 THR A N 1
ATOM 1473 C CA . THR A 1 183 ? -14.937 11.634 4.464 1.00 94.88 183 THR A CA 1
ATOM 1474 C C . THR A 1 183 ? -14.459 11.481 5.908 1.00 94.88 183 THR A C 1
ATOM 1476 O O . THR A 1 183 ? -15.186 11.806 6.846 1.00 94.88 183 THR A O 1
ATOM 1479 N N . MET A 1 184 ? -13.231 11.002 6.103 1.00 93.06 184 MET A N 1
ATOM 1480 C CA . MET A 1 184 ? -12.638 10.823 7.429 1.00 93.06 184 MET A CA 1
ATOM 1481 C C . MET A 1 184 ? -12.318 12.162 8.096 1.00 93.06 184 MET A C 1
ATOM 1483 O O . MET A 1 184 ? -12.555 12.314 9.293 1.00 93.06 184 MET A O 1
ATOM 1487 N N . ALA A 1 185 ? -11.834 13.143 7.331 1.00 90.38 185 ALA A N 1
ATOM 1488 C CA . ALA A 1 185 ? -11.592 14.494 7.825 1.00 90.38 185 ALA A CA 1
ATOM 1489 C C . ALA A 1 185 ? -12.890 15.165 8.304 1.00 90.38 185 ALA A C 1
ATOM 1491 O O . ALA A 1 185 ? -12.898 15.776 9.369 1.00 90.38 185 ALA A O 1
ATOM 1492 N N . ALA A 1 186 ? -14.001 14.979 7.582 1.00 89.25 186 ALA A N 1
ATOM 1493 C CA . ALA A 1 186 ? -15.312 15.512 7.960 1.00 89.25 186 ALA A CA 1
ATOM 1494 C C . ALA A 1 186 ? -15.918 14.859 9.220 1.00 89.25 186 ALA A C 1
ATOM 1496 O O . ALA A 1 186 ? -16.801 15.437 9.850 1.00 89.25 186 ALA A O 1
ATOM 1497 N N . GLN A 1 187 ? -15.469 13.653 9.585 1.00 83.12 187 GLN A N 1
ATOM 1498 C CA . GLN A 1 187 ? -15.939 12.918 10.766 1.00 83.12 187 GLN A CA 1
ATOM 1499 C C . GLN A 1 187 ? -15.107 13.189 12.024 1.00 83.12 187 GLN A C 1
ATOM 1501 O O . GLN A 1 187 ? -15.523 12.790 13.115 1.00 83.12 187 GLN A O 1
ATOM 1506 N N . LYS A 1 188 ? -13.942 13.845 11.909 1.00 76.06 188 LYS A N 1
ATOM 1507 C CA . LYS A 1 188 ? -13.198 14.281 13.095 1.00 76.06 188 LYS A CA 1
ATOM 1508 C C . LYS A 1 188 ? -14.021 15.368 13.803 1.00 76.06 188 LYS A C 1
ATOM 1510 O O . LYS A 1 188 ? -14.453 16.310 13.137 1.00 76.06 188 LYS A O 1
ATOM 1515 N N . PRO A 1 189 ? -14.255 15.264 15.127 1.00 57.38 189 PRO A N 1
ATOM 1516 C CA . PRO A 1 189 ? -14.872 16.353 15.874 1.00 57.38 189 PRO A CA 1
ATOM 1517 C C . PRO A 1 189 ? -14.074 17.630 15.613 1.00 57.38 189 PRO A C 1
ATOM 1519 O O . PRO A 1 189 ? -12.840 17.574 15.625 1.00 57.38 189 PRO A O 1
ATOM 1522 N N . SER A 1 190 ? -14.740 18.768 15.378 1.00 52.72 190 SER A N 1
ATOM 1523 C CA . SER A 1 190 ? -14.006 20.029 15.402 1.00 52.72 190 SER A CA 1
ATOM 1524 C C . SER A 1 190 ? -13.348 20.116 16.773 1.00 52.72 190 SER A C 1
ATOM 1526 O O . SER A 1 190 ? -13.996 19.922 17.805 1.00 52.72 190 SER A O 1
ATOM 1528 N N . THR A 1 191 ? -12.044 20.358 16.805 1.00 52.56 191 THR A N 1
ATOM 1529 C CA . THR A 1 191 ? -11.389 20.831 18.020 1.00 52.56 191 THR A CA 1
ATOM 1530 C C . THR A 1 191 ? -11.895 22.255 18.240 1.00 52.56 191 THR A C 1
ATOM 1532 O O . THR A 1 191 ? -11.223 23.222 17.898 1.00 52.56 191 THR A O 1
ATOM 1535 N N . GLY A 1 192 ? -13.154 22.378 18.667 1.00 44.31 192 GLY A N 1
ATOM 1536 C CA . GLY A 1 192 ? -13.750 23.633 19.080 1.00 44.31 192 GLY A CA 1
ATOM 1537 C C . GLY A 1 192 ? -12.956 24.155 20.264 1.00 44.31 192 GLY A C 1
ATOM 1538 O O . GLY A 1 192 ? -12.657 23.392 21.183 1.00 44.31 192 GLY A O 1
ATOM 1539 N N . ASP A 1 193 ? -12.583 25.428 20.175 1.00 45.72 193 ASP A N 1
ATOM 1540 C CA . ASP A 1 193 ? -11.864 26.201 21.178 1.00 45.72 193 ASP A CA 1
ATOM 1541 C C . ASP A 1 193 ? -12.103 25.705 22.609 1.00 45.72 193 ASP A C 1
ATOM 1543 O O . ASP A 1 193 ? -13.150 25.949 23.213 1.00 45.72 193 ASP A O 1
ATOM 1547 N N . ALA A 1 194 ? -11.064 25.123 23.210 1.00 45.50 194 ALA A N 1
ATOM 1548 C CA . ALA A 1 194 ? -10.867 25.193 24.654 1.00 45.50 194 ALA A CA 1
ATOM 1549 C C . ALA A 1 194 ? -10.429 26.627 25.020 1.00 45.50 194 ALA A C 1
ATOM 1551 O O . ALA A 1 194 ? -9.361 26.857 25.576 1.00 45.50 194 ALA A O 1
ATOM 1552 N N . GLY A 1 195 ? -11.251 27.603 24.637 1.00 48.69 195 GLY A N 1
ATOM 1553 C CA . GLY A 1 195 ? -11.147 29.021 24.954 1.00 48.69 195 GLY A CA 1
ATOM 1554 C C . GLY A 1 195 ? -12.309 29.421 25.856 1.00 48.69 195 GLY A C 1
ATOM 1555 O O . GLY A 1 195 ? -13.042 30.360 25.566 1.00 48.69 195 GLY A O 1
ATOM 1556 N N . GLY A 1 196 ? -12.533 28.643 26.916 1.00 39.81 196 GLY A N 1
ATOM 1557 C CA . GLY A 1 196 ? -13.513 28.928 27.958 1.00 39.81 196 GLY A CA 1
ATOM 1558 C C . GLY A 1 196 ? -12.892 29.798 29.041 1.00 39.81 196 GLY A C 1
ATOM 1559 O O . GLY A 1 196 ? -12.087 29.320 29.833 1.00 39.81 196 GLY A O 1
ATOM 1560 N N . ALA A 1 197 ? -13.272 31.071 29.045 1.00 46.25 197 ALA A N 1
ATOM 1561 C CA . ALA A 1 197 ? -12.990 32.046 30.086 1.00 46.25 197 ALA A CA 1
ATOM 1562 C C . ALA A 1 197 ? -13.534 31.643 31.474 1.00 46.25 197 ALA A C 1
ATOM 1564 O O . ALA A 1 197 ? -14.564 30.977 31.577 1.00 46.25 197 ALA A O 1
ATOM 1565 N N . GLY A 1 198 ? -12.900 32.194 32.517 1.00 49.09 198 GLY A N 1
ATOM 1566 C CA . GLY A 1 198 ? -13.423 32.331 33.885 1.00 49.09 198 GLY A CA 1
ATOM 1567 C C . GLY A 1 198 ? -12.650 31.491 34.909 1.00 49.09 198 GLY A C 1
ATOM 1568 O O . GLY A 1 198 ? -12.558 30.282 34.746 1.00 49.09 198 GLY A O 1
ATOM 1569 N N . ALA A 1 199 ? -12.081 32.032 35.987 1.00 44.41 199 ALA A N 1
ATOM 1570 C CA . ALA A 1 199 ? -12.180 33.351 36.613 1.00 44.41 199 ALA A CA 1
ATOM 1571 C C . ALA A 1 199 ? -10.898 33.639 37.415 1.00 44.41 199 ALA A C 1
ATOM 1573 O O . ALA A 1 199 ? -10.202 32.659 37.769 1.00 44.41 199 ALA A O 1
#

Foldseek 3Di:
DCLVVVADPDDQPLDDPVLVVLLVVLLVVLCVVCVPVCVQKAFDLLQQAPVQWAADDADPVDPVGPRIDGHRSPDDGIDGHLLNLLSHLVVLQLVCCQVPVACDDPSVVVNCVSNVVCCVVVVPPVSQLNNLSSLQVSLCVSLGCVNCVPDDSSSNSLSSQLSSQSSVVSGDDVVSNRVSSVVVVVPPPPPPDPPDDDD

Secondary structure (DSSP, 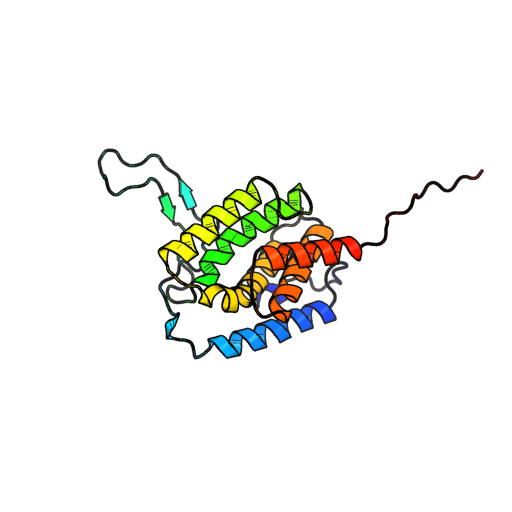8-state):
-GGGGGS-SS-BTTB-HHHHHHHHHHHHHHHHHHTT-GGG-EE--S---GGGEEE-PPPTT-TT--SEEE----S-SEE-HHHHHHHHHHHHHHHHHHHHSSS-SHHHHHHHHHHHHHHHHH--TTHHHHHHHHHHHHHHHHT-TTTSTT--HHHHHHHHHHHHHHHHHT---HHHHHHHHHHHHHHSPP---------